Protein AF-A0A0L6WBW8-F1 (afdb_monomer)

Mean predicted aligned error: 20.79 Å

Sequence (234 aa):
MIDPEESRSVNESIEAAAADDVPDASCRIAELTAQNIVLRQRVDALENLVSTFRREMGAVKHVLGPWIQASNVNTPRYYSTEMPVSGQPATASTSAGDGVERAQSRYQPPASSLPSADSLASYFPTEHEFSTTYHAPQRTSSGVNSYEAYTPTHPLVAPLNLSTTLEGTLHGLRESVVGLATGVDALGRRQEIAMSNEATRMAEEVGSLRLNLQGLRMQVRVLWLMLRQELMDE

Secondary structure (DSSP, 8-state):
---TTHHHHHHHHHHHHSSSS-SHHHHHHHHHHHHHHHHHHHHHHHHHHHHHHHHHHHHHHHHHHHHHGGGSS-S--------------------------------------PPPGGGGGGGSPPGGG--S-----------------------------TTS-HHHHHHHHHHHHHHHHHHHHHHHHHHHHHHHHHHHHHHHHHHHHHHHHHHHHHHHHHHHHHHHHHHHH-

Solvent-accessible surface area (backbone atoms only — not comparable to full-atom values): 15222 Å² total; per-residue (Å²): 140,79,72,79,68,64,67,53,61,56,55,55,58,54,59,66,69,69,70,79,82,72,73,59,60,63,56,52,50,52,51,53,49,54,51,49,52,53,50,49,55,53,50,55,52,50,52,52,50,54,51,49,49,54,52,50,51,50,51,52,50,60,72,40,45,79,67,66,59,72,80,77,79,79,77,78,86,72,84,79,81,90,75,92,77,83,86,81,90,80,82,82,81,84,76,88,84,78,92,75,90,76,79,88,74,85,80,78,78,77,86,74,77,77,75,68,83,66,78,62,56,81,76,53,81,71,85,84,70,78,85,65,77,87,72,73,78,76,82,74,88,69,93,67,89,75,78,74,65,81,65,75,82,64,82,75,72,72,79,82,60,80,89,49,58,72,67,54,46,53,50,53,49,49,54,46,50,52,51,48,51,53,48,52,54,51,48,52,54,50,50,52,52,51,54,51,54,51,51,54,50,50,52,52,54,53,50,51,52,50,53,51,52,50,51,51,53,51,52,53,50,51,52,51,53,52,56,53,49,57,66,70,76,109

pLDDT: mean 71.88, std 19.72, range [36.25, 98.5]

Structure (mmCIF, N/CA/C/O backbone):
data_AF-A0A0L6WBW8-F1
#
_entry.id   AF-A0A0L6WBW8-F1
#
loop_
_atom_site.group_PDB
_atom_site.id
_atom_site.type_symbol
_atom_site.label_atom_id
_atom_site.label_alt_id
_atom_site.label_comp_id
_atom_site.label_asym_id
_atom_site.label_entity_id
_atom_site.label_seq_id
_atom_site.pdbx_PDB_ins_code
_atom_site.Cartn_x
_atom_site.Cartn_y
_atom_site.Cartn_z
_atom_site.occupancy
_atom_site.B_iso_or_equiv
_atom_site.auth_seq_id
_atom_site.auth_comp_id
_atom_site.auth_asym_id
_atom_site.auth_atom_id
_atom_site.pdbx_PDB_model_num
ATOM 1 N N . MET A 1 1 ? 80.086 -24.631 -18.490 1.00 51.59 1 MET A N 1
ATOM 2 C CA . MET A 1 1 ? 79.793 -23.465 -19.343 1.00 51.59 1 MET A CA 1
ATOM 3 C C . MET A 1 1 ? 78.381 -23.703 -19.835 1.00 51.59 1 MET A C 1
ATOM 5 O O . MET A 1 1 ? 78.194 -24.608 -20.629 1.00 51.59 1 MET A O 1
ATOM 9 N N . ILE A 1 2 ? 77.405 -23.094 -19.163 1.00 53.47 2 ILE A N 1
ATOM 10 C CA . ILE A 1 2 ? 75.970 -23.302 -19.401 1.00 53.47 2 ILE A CA 1
ATOM 11 C C . ILE A 1 2 ? 75.510 -22.064 -20.165 1.00 53.47 2 ILE A C 1
ATOM 13 O O . ILE A 1 2 ? 75.780 -20.951 -19.707 1.00 53.47 2 ILE A O 1
ATOM 17 N N . ASP A 1 3 ? 74.926 -22.265 -21.344 1.00 53.06 3 ASP A N 1
ATOM 18 C CA . ASP A 1 3 ? 74.561 -21.190 -22.263 1.00 53.06 3 ASP A CA 1
ATOM 19 C C . ASP A 1 3 ? 73.431 -20.316 -21.681 1.00 53.06 3 ASP A C 1
ATOM 21 O O . ASP A 1 3 ? 72.386 -20.837 -21.288 1.00 53.06 3 ASP A O 1
ATOM 25 N N . PRO A 1 4 ? 73.604 -18.982 -21.611 1.00 67.69 4 PRO A N 1
ATOM 26 C CA . PRO A 1 4 ? 72.642 -18.071 -20.982 1.00 67.69 4 PRO A CA 1
ATOM 27 C C . PRO A 1 4 ? 71.349 -17.848 -21.790 1.00 67.69 4 PRO A C 1
ATOM 29 O O . PRO A 1 4 ? 70.440 -17.179 -21.301 1.00 67.69 4 PRO A O 1
ATOM 32 N N . GLU A 1 5 ? 71.245 -18.397 -23.002 1.00 63.56 5 GLU A N 1
ATOM 33 C CA . GLU A 1 5 ? 70.078 -18.242 -23.883 1.00 63.56 5 GLU A CA 1
ATOM 34 C C . GLU A 1 5 ? 68.929 -19.210 -23.539 1.00 63.56 5 GLU A C 1
ATOM 36 O O . GLU A 1 5 ? 67.761 -18.857 -23.694 1.00 63.56 5 GLU A O 1
ATOM 41 N N . GLU A 1 6 ? 69.216 -20.393 -22.982 1.00 57.31 6 GLU A N 1
ATOM 42 C CA . GLU A 1 6 ? 68.179 -21.406 -22.712 1.00 57.31 6 GLU A CA 1
ATOM 43 C C . GLU A 1 6 ? 67.287 -21.030 -21.509 1.00 57.31 6 GLU A C 1
ATOM 45 O O . GLU A 1 6 ? 66.087 -21.305 -21.490 1.00 57.31 6 GLU A O 1
ATOM 50 N N . SER A 1 7 ? 67.829 -20.275 -20.547 1.00 60.16 7 SER A N 1
ATOM 51 C CA . SER A 1 7 ? 67.088 -19.767 -19.381 1.00 60.16 7 SER A CA 1
ATOM 52 C C . SER A 1 7 ? 66.036 -18.708 -19.735 1.00 60.16 7 SER A C 1
ATOM 54 O O . SER A 1 7 ? 65.135 -18.445 -1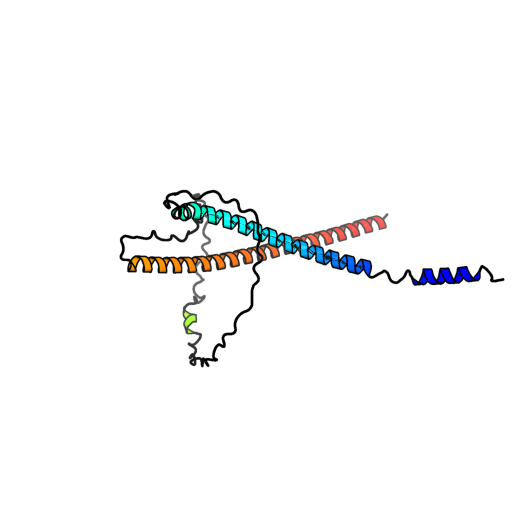8.936 1.00 60.16 7 SER A O 1
ATOM 56 N N . ARG A 1 8 ? 66.133 -18.076 -20.913 1.00 63.31 8 ARG A N 1
ATOM 57 C CA . ARG A 1 8 ? 65.192 -17.027 -21.336 1.00 63.31 8 ARG A CA 1
ATOM 58 C C . ARG A 1 8 ? 63.907 -17.617 -21.919 1.00 63.31 8 ARG A C 1
ATOM 60 O O . ARG A 1 8 ? 62.825 -17.142 -21.590 1.00 63.31 8 ARG A O 1
ATOM 67 N N . SER A 1 9 ? 64.023 -18.711 -22.674 1.00 63.62 9 SER A N 1
ATOM 68 C CA . SER A 1 9 ? 62.879 -19.398 -23.292 1.00 63.62 9 SER A CA 1
ATOM 69 C C . SER A 1 9 ? 61.962 -20.091 -22.274 1.00 63.62 9 SER A C 1
ATOM 71 O O . SER A 1 9 ? 60.758 -20.204 -22.511 1.00 63.62 9 SER A O 1
ATOM 73 N N . VAL A 1 10 ? 62.506 -20.552 -21.140 1.00 62.12 10 VAL A N 1
ATOM 74 C CA . VAL A 1 10 ? 61.711 -21.227 -20.096 1.00 62.12 10 VAL A CA 1
ATOM 75 C C . VAL A 1 10 ? 60.899 -20.221 -19.274 1.00 62.12 10 VAL A C 1
ATOM 77 O O . VAL A 1 10 ? 59.748 -20.497 -18.946 1.00 62.12 10 VAL A O 1
ATOM 80 N N . ASN A 1 11 ? 61.442 -19.030 -19.003 1.00 58.41 11 ASN A N 1
ATOM 81 C CA . ASN A 1 11 ? 60.712 -17.997 -18.261 1.00 58.41 11 ASN A CA 1
ATOM 82 C C . ASN A 1 11 ? 59.545 -17.408 -19.072 1.00 58.41 11 ASN A C 1
ATOM 84 O O . ASN A 1 11 ? 58.484 -17.161 -18.507 1.00 58.41 11 ASN A O 1
ATOM 88 N N . GLU A 1 12 ? 59.689 -17.277 -20.393 1.00 60.72 12 GLU A N 1
ATOM 89 C CA . GLU A 1 12 ? 58.615 -16.775 -21.266 1.00 60.72 12 GLU A CA 1
ATOM 90 C C . GLU A 1 12 ? 57.464 -17.794 -21.423 1.00 60.72 12 GLU A C 1
ATOM 92 O O . GLU A 1 12 ? 56.295 -17.420 -21.510 1.00 60.72 12 GLU A O 1
ATOM 97 N N . SER A 1 13 ? 57.764 -19.099 -21.344 1.00 59.91 13 SER A N 1
ATOM 98 C CA . SER A 1 13 ? 56.736 -20.155 -21.371 1.00 59.91 13 SER A CA 1
ATOM 99 C C . SER A 1 13 ? 55.947 -20.278 -20.060 1.00 59.91 13 SER A C 1
ATOM 101 O O . SER A 1 13 ? 54.803 -20.729 -20.081 1.00 59.91 13 SER A O 1
ATOM 103 N N . ILE A 1 14 ? 56.521 -19.873 -18.919 1.00 59.69 14 ILE A N 1
ATOM 104 C CA . ILE A 1 14 ? 55.811 -19.872 -17.626 1.00 59.69 14 ILE A CA 1
ATOM 105 C C . ILE A 1 14 ? 54.894 -18.643 -17.508 1.00 59.69 14 ILE A C 1
ATOM 107 O O . ILE A 1 14 ? 53.804 -18.749 -16.947 1.00 59.69 14 ILE A O 1
ATOM 111 N N . GLU A 1 15 ? 55.276 -17.500 -18.083 1.00 58.84 15 GLU A N 1
ATOM 112 C CA . GLU A 1 15 ? 54.462 -16.276 -18.043 1.00 58.84 15 GLU A CA 1
ATOM 113 C C . GLU A 1 15 ? 53.229 -16.358 -18.965 1.00 58.84 15 GLU A C 1
ATOM 115 O O . GLU A 1 15 ? 52.151 -15.888 -18.601 1.00 58.84 15 GLU A O 1
ATOM 120 N N . ALA A 1 16 ? 53.329 -17.063 -20.098 1.00 58.81 16 ALA A N 1
ATOM 121 C CA . ALA A 1 16 ? 52.193 -17.293 -20.995 1.00 58.81 16 ALA A CA 1
ATOM 122 C C . ALA A 1 16 ? 51.122 -18.247 -20.419 1.00 58.81 16 ALA A C 1
ATOM 124 O O . ALA A 1 16 ? 49.957 -18.160 -20.801 1.00 58.81 16 ALA A O 1
ATOM 125 N N . ALA A 1 17 ? 51.484 -19.135 -19.485 1.00 57.22 17 ALA A N 1
ATOM 126 C CA . ALA A 1 17 ? 50.553 -20.101 -18.889 1.00 57.22 17 ALA A CA 1
ATOM 127 C C . ALA A 1 17 ? 49.792 -19.563 -17.658 1.00 57.22 17 ALA A C 1
ATOM 129 O O . ALA A 1 17 ? 48.819 -20.178 -17.230 1.00 57.22 17 ALA A O 1
ATOM 130 N N . ALA A 1 18 ? 50.203 -18.425 -17.087 1.00 58.25 18 ALA A N 1
ATOM 131 C CA . ALA A 1 18 ? 49.573 -17.837 -15.899 1.00 58.25 18 ALA A CA 1
ATOM 132 C C . ALA A 1 18 ? 48.510 -16.764 -16.215 1.00 58.25 18 ALA A C 1
ATOM 134 O O . ALA A 1 18 ? 47.848 -16.271 -15.302 1.00 58.25 18 ALA A O 1
ATOM 135 N N . ALA A 1 19 ? 48.340 -16.386 -17.486 1.00 58.91 19 ALA A N 1
ATOM 136 C CA . ALA A 1 19 ? 47.479 -15.271 -17.884 1.00 58.91 19 ALA A CA 1
ATOM 137 C C . ALA A 1 19 ? 46.017 -15.655 -18.200 1.00 58.91 19 ALA A C 1
ATOM 139 O O . ALA A 1 19 ? 45.186 -14.757 -18.322 1.00 58.91 19 ALA A O 1
ATOM 140 N N . ASP A 1 20 ? 45.683 -16.947 -18.312 1.00 57.75 20 ASP A N 1
ATOM 141 C CA . ASP A 1 20 ? 44.393 -17.389 -18.883 1.00 57.75 20 ASP A CA 1
ATOM 142 C C . ASP A 1 20 ? 43.349 -17.879 -17.851 1.00 57.75 20 ASP A C 1
ATOM 144 O O . ASP A 1 20 ? 42.227 -18.208 -18.220 1.00 57.75 20 ASP A O 1
ATOM 148 N N . ASP A 1 21 ? 43.662 -17.877 -16.545 1.00 58.25 21 ASP A N 1
ATOM 149 C CA . ASP A 1 21 ? 42.781 -18.445 -15.496 1.00 58.25 21 ASP A CA 1
ATOM 150 C C . ASP A 1 21 ? 42.182 -17.403 -14.520 1.00 58.25 21 ASP A C 1
ATOM 152 O O . ASP A 1 21 ? 41.702 -17.731 -13.436 1.00 58.25 21 ASP A O 1
ATOM 156 N N . VAL A 1 22 ? 42.156 -16.114 -14.901 1.00 63.38 22 VAL A N 1
ATOM 157 C CA . VAL A 1 22 ? 41.479 -15.036 -14.134 1.00 63.38 22 VAL A CA 1
ATOM 158 C C . VAL A 1 22 ? 40.146 -14.506 -14.743 1.00 63.38 22 VAL A C 1
ATOM 160 O O . VAL A 1 22 ? 39.804 -13.347 -14.505 1.00 63.38 22 VAL A O 1
ATOM 163 N N . PRO A 1 23 ? 39.319 -15.266 -15.501 1.00 61.25 23 PRO A N 1
ATOM 164 C CA . PRO A 1 23 ? 38.010 -14.767 -15.948 1.00 61.25 23 PRO A CA 1
ATOM 165 C C . PRO A 1 23 ? 36.875 -14.880 -14.903 1.00 61.25 23 PRO A C 1
ATOM 167 O O . PRO A 1 23 ? 35.830 -14.252 -15.081 1.00 61.25 23 PRO A O 1
ATOM 170 N N . ASP A 1 24 ? 37.050 -15.600 -13.787 1.00 77.06 24 ASP A N 1
ATOM 171 C CA . ASP A 1 24 ? 35.960 -15.837 -12.814 1.00 77.06 24 ASP A CA 1
ATOM 172 C C . ASP A 1 24 ? 35.747 -14.685 -11.802 1.00 77.06 24 ASP A C 1
ATOM 174 O O . ASP A 1 24 ? 34.649 -14.464 -11.282 1.00 77.06 24 ASP A O 1
ATOM 178 N N . ALA A 1 25 ? 36.773 -13.860 -11.563 1.00 86.25 25 ALA A N 1
ATOM 179 C CA . ALA A 1 25 ? 36.689 -12.766 -10.591 1.00 86.25 25 ALA A CA 1
ATOM 180 C C . ALA A 1 25 ? 35.609 -11.734 -10.963 1.00 86.25 25 ALA A C 1
ATOM 182 O O . ALA A 1 25 ? 34.832 -11.306 -10.107 1.00 86.25 25 ALA A O 1
ATOM 183 N N . SER A 1 26 ? 35.507 -11.378 -12.246 1.00 87.19 26 SER A N 1
ATOM 184 C CA . SER A 1 26 ? 34.498 -10.433 -12.740 1.00 87.19 26 SER A CA 1
ATOM 185 C C . SER A 1 26 ? 33.075 -10.983 -12.627 1.00 87.19 26 SER A C 1
ATOM 187 O O . SER A 1 26 ? 32.165 -10.239 -12.255 1.00 87.19 26 SER A O 1
ATOM 189 N N . CYS A 1 27 ? 32.879 -12.281 -12.890 1.00 90.25 27 CYS A N 1
ATOM 190 C CA . CYS A 1 27 ? 31.573 -12.933 -12.762 1.00 90.25 27 CYS A CA 1
ATOM 191 C C . CYS A 1 27 ? 31.103 -12.932 -11.302 1.00 90.25 27 CYS A C 1
ATOM 193 O O . CYS A 1 27 ? 29.993 -12.489 -10.995 1.00 90.25 27 CYS A O 1
ATOM 195 N N . ARG A 1 28 ? 31.990 -13.310 -10.377 1.00 92.56 28 ARG A N 1
ATOM 196 C CA . ARG A 1 28 ? 31.710 -13.293 -8.937 1.00 92.56 28 ARG A CA 1
ATOM 197 C C . ARG A 1 28 ? 31.435 -11.888 -8.397 1.00 92.56 28 ARG A C 1
ATOM 199 O O . ARG A 1 28 ? 30.542 -11.714 -7.567 1.00 92.56 28 ARG A O 1
ATOM 206 N N . ILE A 1 29 ? 32.172 -10.875 -8.859 1.00 93.81 29 ILE A N 1
ATOM 207 C CA . ILE A 1 29 ? 31.923 -9.474 -8.480 1.00 93.81 29 ILE A CA 1
ATOM 208 C C . ILE A 1 29 ? 30.533 -9.031 -8.952 1.00 93.81 29 ILE A C 1
ATOM 210 O O . ILE A 1 29 ? 29.807 -8.391 -8.185 1.00 93.81 29 ILE A O 1
ATOM 214 N N . ALA A 1 30 ? 30.132 -9.388 -10.175 1.00 92.25 30 ALA A N 1
ATOM 215 C CA . ALA A 1 30 ? 28.805 -9.064 -10.693 1.00 92.25 30 ALA A CA 1
ATOM 216 C C . ALA A 1 30 ? 27.691 -9.726 -9.863 1.00 92.25 30 ALA A C 1
ATOM 218 O O . ALA A 1 30 ? 26.722 -9.056 -9.496 1.00 92.25 30 ALA A O 1
ATOM 219 N N . GLU A 1 31 ? 27.855 -10.998 -9.490 1.00 95.44 31 GLU A N 1
ATOM 220 C CA . GLU A 1 31 ? 26.896 -11.711 -8.641 1.00 95.44 31 GLU A CA 1
ATOM 221 C C . GLU A 1 31 ? 26.784 -11.082 -7.244 1.00 95.44 31 GLU A C 1
ATOM 223 O O . GLU A 1 31 ? 25.682 -10.772 -6.786 1.00 95.44 31 GLU A O 1
ATOM 228 N N . LEU A 1 32 ? 27.916 -10.816 -6.585 1.00 94.88 32 LEU A N 1
ATOM 229 C CA . LEU A 1 32 ? 27.937 -10.162 -5.273 1.00 94.88 32 LEU A CA 1
ATOM 230 C C . LEU A 1 32 ? 27.304 -8.768 -5.325 1.00 94.88 32 LEU A C 1
ATOM 232 O O . LEU A 1 32 ? 26.600 -8.373 -4.395 1.00 94.88 32 LEU A O 1
ATOM 236 N N . THR A 1 33 ? 27.507 -8.034 -6.419 1.00 96.06 33 THR A N 1
ATOM 237 C CA . THR A 1 33 ? 26.884 -6.720 -6.623 1.00 96.06 33 THR A CA 1
ATOM 238 C C . THR A 1 33 ? 25.366 -6.847 -6.757 1.00 96.06 33 THR A C 1
ATOM 240 O O . THR A 1 33 ? 24.633 -6.103 -6.102 1.00 96.06 33 THR A O 1
ATOM 243 N N . ALA A 1 34 ? 24.876 -7.820 -7.531 1.00 95.38 34 ALA A N 1
ATOM 244 C CA . ALA A 1 34 ? 23.445 -8.090 -7.662 1.00 95.38 34 ALA A CA 1
ATOM 245 C C . ALA A 1 34 ? 22.811 -8.484 -6.316 1.00 95.38 34 ALA A C 1
ATOM 247 O O . ALA A 1 34 ? 21.765 -7.950 -5.938 1.00 95.38 34 ALA A O 1
ATOM 248 N N . GLN A 1 35 ? 23.472 -9.352 -5.547 1.00 96.00 35 GLN A N 1
ATOM 249 C CA . GLN A 1 35 ? 23.020 -9.734 -4.208 1.00 96.00 35 GLN A CA 1
ATOM 250 C C . GLN A 1 35 ? 23.005 -8.538 -3.244 1.00 96.00 35 GLN A C 1
ATOM 252 O O . GLN A 1 35 ? 22.050 -8.372 -2.482 1.00 96.00 35 GLN A O 1
ATOM 257 N N . ASN A 1 36 ? 24.017 -7.663 -3.296 1.00 95.31 36 ASN A N 1
ATOM 258 C CA . ASN A 1 36 ? 24.067 -6.463 -2.459 1.00 95.31 36 ASN A CA 1
ATOM 259 C C . ASN A 1 36 ? 22.898 -5.513 -2.759 1.00 95.31 36 ASN A C 1
ATOM 261 O O . ASN A 1 36 ? 22.294 -4.981 -1.829 1.00 95.31 36 ASN A O 1
ATOM 265 N N . ILE A 1 37 ? 22.533 -5.350 -4.036 1.00 93.81 37 ILE A N 1
ATOM 266 C CA . ILE A 1 37 ? 21.368 -4.551 -4.445 1.00 93.81 37 ILE A CA 1
ATOM 267 C C . ILE A 1 37 ? 20.079 -5.120 -3.836 1.00 93.81 37 ILE A C 1
ATOM 269 O O . ILE A 1 37 ? 19.298 -4.369 -3.254 1.00 93.81 37 ILE A O 1
ATOM 273 N N . VAL A 1 38 ? 19.873 -6.439 -3.905 1.00 93.06 38 VAL A N 1
ATOM 274 C CA . VAL A 1 38 ? 18.683 -7.092 -3.324 1.00 93.06 38 VAL A CA 1
ATOM 275 C C . VAL A 1 38 ? 18.637 -6.923 -1.804 1.00 93.06 38 VAL A C 1
ATOM 277 O O . VAL A 1 38 ? 17.573 -6.663 -1.241 1.00 93.06 38 VAL A O 1
ATOM 280 N N . LEU A 1 39 ? 19.777 -7.049 -1.122 1.00 93.81 39 LEU A N 1
ATOM 281 C CA . LEU A 1 39 ? 19.846 -6.848 0.325 1.00 93.81 39 LEU A CA 1
ATOM 282 C C . LEU A 1 39 ? 19.513 -5.406 0.715 1.00 93.81 39 LEU A C 1
ATOM 284 O O . LEU A 1 39 ? 18.726 -5.213 1.639 1.00 93.81 39 LEU A O 1
ATOM 288 N N . ARG A 1 40 ? 20.036 -4.410 -0.011 1.00 93.88 40 ARG A N 1
ATOM 289 C CA . ARG A 1 40 ? 19.697 -2.994 0.211 1.00 93.88 40 ARG A CA 1
ATOM 290 C C . ARG A 1 40 ? 18.199 -2.745 0.059 1.00 93.88 40 ARG A C 1
ATOM 292 O O . ARG A 1 40 ? 17.592 -2.208 0.972 1.00 93.88 40 ARG A O 1
ATOM 299 N N . GLN A 1 41 ? 17.584 -3.258 -1.008 1.00 86.62 41 GLN A N 1
ATOM 300 C CA . GLN A 1 41 ? 16.133 -3.141 -1.213 1.00 86.62 41 GLN A CA 1
ATOM 301 C C . GLN A 1 41 ? 15.318 -3.749 -0.061 1.00 86.62 41 GLN A C 1
ATOM 303 O O . GLN A 1 41 ? 14.301 -3.190 0.347 1.00 86.62 41 GLN A O 1
ATOM 308 N N . ARG A 1 42 ? 15.754 -4.895 0.482 1.00 84.88 42 ARG A N 1
ATOM 309 C CA . ARG A 1 42 ? 15.093 -5.524 1.638 1.00 84.88 42 ARG A CA 1
ATOM 310 C C . ARG A 1 42 ? 15.252 -4.701 2.914 1.00 84.88 42 ARG A C 1
ATOM 312 O O . ARG A 1 42 ? 14.294 -4.604 3.677 1.00 84.88 42 ARG A O 1
ATOM 319 N N . VAL A 1 43 ? 16.433 -4.128 3.145 1.00 92.00 43 VAL A N 1
ATOM 320 C CA . VAL A 1 43 ? 16.683 -3.233 4.284 1.00 92.00 43 VAL A CA 1
ATOM 321 C C . VAL A 1 43 ? 15.800 -1.990 4.178 1.00 92.00 43 VAL A C 1
ATOM 323 O O . VAL A 1 43 ? 15.056 -1.721 5.116 1.00 92.00 43 VAL A O 1
ATOM 326 N N . ASP A 1 44 ? 15.767 -1.331 3.018 1.00 89.56 44 ASP A N 1
ATOM 327 C CA . ASP A 1 44 ? 14.929 -0.148 2.776 1.00 89.56 44 ASP A CA 1
ATOM 328 C C . ASP A 1 44 ? 13.435 -0.446 3.032 1.00 89.56 44 ASP A C 1
ATOM 330 O O . ASP A 1 44 ? 12.714 0.342 3.651 1.00 89.56 44 ASP A O 1
ATOM 334 N N . ALA A 1 45 ? 12.952 -1.622 2.611 1.00 82.50 45 ALA A N 1
ATOM 335 C CA . ALA A 1 45 ? 11.576 -2.053 2.865 1.00 82.50 45 ALA A CA 1
ATOM 336 C C . ALA A 1 45 ? 11.281 -2.256 4.365 1.00 82.50 45 ALA A C 1
ATOM 338 O O . ALA A 1 45 ? 10.226 -1.840 4.853 1.00 82.50 45 ALA A O 1
ATOM 339 N N . LEU A 1 46 ? 12.208 -2.868 5.111 1.00 83.56 46 LEU A N 1
ATOM 340 C CA . LEU A 1 46 ? 12.069 -3.061 6.559 1.00 83.56 46 LEU A CA 1
ATOM 341 C C . LEU A 1 46 ? 12.122 -1.731 7.318 1.00 83.56 46 LEU A C 1
ATOM 343 O O . LEU A 1 46 ? 11.343 -1.527 8.251 1.00 83.56 46 LEU A O 1
ATOM 347 N N . GLU A 1 47 ? 12.987 -0.809 6.907 1.00 91.31 47 GLU A N 1
ATOM 348 C CA . GLU A 1 47 ? 13.078 0.532 7.489 1.00 91.31 47 GLU A CA 1
ATOM 349 C C . GLU A 1 47 ? 11.784 1.332 7.284 1.00 91.31 47 GLU A C 1
ATOM 351 O O . GLU A 1 47 ? 11.299 1.985 8.218 1.00 91.31 47 GLU A O 1
ATOM 356 N N . ASN A 1 48 ? 11.164 1.215 6.106 1.00 83.12 48 ASN A N 1
ATOM 357 C CA . ASN A 1 48 ? 9.856 1.808 5.826 1.00 83.12 48 ASN A CA 1
ATOM 358 C C . ASN A 1 48 ? 8.745 1.215 6.708 1.00 83.12 48 ASN A C 1
ATOM 360 O O . ASN A 1 48 ? 7.911 1.960 7.238 1.00 83.12 48 ASN A O 1
ATOM 364 N N . LEU A 1 49 ? 8.749 -0.103 6.933 1.00 84.12 49 LEU A N 1
ATOM 365 C CA . LEU A 1 49 ? 7.775 -0.767 7.806 1.00 84.12 49 LEU A CA 1
ATOM 366 C C . LEU A 1 49 ? 7.944 -0.314 9.264 1.00 84.12 49 LEU A C 1
ATOM 368 O O . LEU A 1 49 ? 6.975 0.108 9.896 1.00 84.12 49 LEU A O 1
ATOM 372 N N . VAL A 1 50 ? 9.175 -0.304 9.785 1.00 89.06 50 VAL A N 1
ATOM 373 C CA . VAL A 1 50 ? 9.470 0.174 11.148 1.00 89.06 50 VAL A CA 1
ATOM 374 C C . VAL A 1 50 ? 9.077 1.643 11.320 1.00 89.06 50 VAL A C 1
ATOM 376 O O . VAL A 1 50 ? 8.525 2.018 12.358 1.00 89.06 50 VAL A O 1
ATOM 379 N N . SER A 1 51 ? 9.322 2.478 10.311 1.00 89.25 51 SER A N 1
ATOM 380 C CA . SER A 1 51 ? 8.927 3.891 10.324 1.00 89.25 51 SER A CA 1
ATOM 381 C C . SER A 1 51 ? 7.408 4.060 10.377 1.00 89.25 51 SER A C 1
ATOM 383 O O . SER A 1 51 ? 6.904 4.881 11.150 1.00 89.25 51 SER A O 1
ATOM 385 N N . THR A 1 52 ? 6.677 3.241 9.619 1.00 82.62 52 THR A N 1
ATOM 386 C CA . THR A 1 52 ? 5.208 3.201 9.639 1.00 82.62 52 THR A CA 1
ATOM 387 C C . THR A 1 52 ? 4.701 2.771 11.013 1.00 82.62 52 THR A C 1
ATOM 389 O O . THR A 1 52 ? 3.921 3.493 11.630 1.00 82.62 52 THR A O 1
ATOM 392 N N . PHE A 1 53 ? 5.250 1.689 11.571 1.00 88.06 53 PHE A N 1
ATOM 393 C CA . PHE A 1 53 ? 4.878 1.202 12.898 1.00 88.06 53 PHE A CA 1
ATOM 394 C C . PHE A 1 53 ? 5.163 2.225 14.004 1.00 88.06 53 PHE A C 1
ATOM 396 O O . PHE A 1 53 ? 4.345 2.429 14.899 1.00 88.06 53 PHE A O 1
ATOM 403 N N . ARG A 1 54 ? 6.303 2.929 13.950 1.00 89.25 54 ARG A N 1
ATOM 404 C CA . ARG A 1 54 ? 6.611 4.008 14.906 1.00 89.25 54 ARG A CA 1
ATOM 405 C C . ARG A 1 54 ? 5.592 5.143 14.834 1.00 89.25 54 ARG A C 1
ATOM 407 O O . ARG A 1 54 ? 5.195 5.655 15.882 1.00 89.25 54 ARG A O 1
ATOM 414 N N . ARG A 1 55 ? 5.167 5.529 13.627 1.00 89.94 55 ARG A N 1
ATOM 415 C CA . ARG A 1 55 ? 4.138 6.558 13.422 1.00 89.94 55 ARG A CA 1
ATOM 416 C C . ARG A 1 55 ? 2.792 6.107 13.986 1.00 89.94 55 ARG A C 1
ATOM 418 O O . ARG A 1 55 ? 2.177 6.859 14.739 1.00 89.94 55 ARG A O 1
ATOM 425 N N . GLU A 1 56 ? 2.374 4.885 13.677 1.00 88.25 56 GLU A N 1
ATOM 426 C CA . GLU A 1 56 ? 1.126 4.306 14.183 1.00 88.25 56 GLU A CA 1
ATOM 427 C C . GLU A 1 56 ? 1.137 4.176 15.707 1.00 88.25 56 GLU A C 1
ATOM 429 O O . GLU A 1 56 ? 0.203 4.618 16.368 1.00 88.25 56 GLU A O 1
ATOM 434 N N . MET A 1 57 ? 2.232 3.688 16.293 1.00 86.06 57 MET A N 1
ATOM 435 C CA . MET A 1 57 ? 2.414 3.622 17.745 1.00 86.06 57 MET A CA 1
ATOM 436 C C . MET A 1 57 ? 2.339 5.011 18.394 1.00 86.06 57 MET A C 1
ATOM 438 O O . MET A 1 57 ? 1.795 5.159 19.488 1.00 86.06 57 MET A O 1
ATOM 442 N N . GLY A 1 58 ? 2.867 6.045 17.732 1.00 85.81 58 GLY A N 1
ATOM 443 C CA . GLY A 1 58 ? 2.719 7.436 18.160 1.00 85.81 58 GLY A CA 1
ATOM 444 C C . GLY A 1 58 ? 1.259 7.894 18.165 1.00 85.81 58 GLY A C 1
ATOM 445 O O . GLY A 1 58 ? 0.802 8.467 19.155 1.00 85.81 58 GLY A O 1
ATOM 446 N N . ALA A 1 59 ? 0.508 7.582 17.107 1.00 79.12 59 ALA A N 1
ATOM 447 C CA . ALA A 1 59 ? -0.920 7.882 17.020 1.00 79.12 59 ALA A CA 1
ATOM 448 C C . ALA A 1 59 ? -1.731 7.132 18.092 1.00 79.12 59 ALA A C 1
ATOM 450 O O . ALA A 1 59 ? -2.544 7.739 18.787 1.00 79.12 59 ALA A O 1
ATOM 451 N N . VAL A 1 60 ? -1.450 5.844 18.302 1.00 87.25 60 VAL A N 1
ATOM 452 C CA . VAL A 1 60 ? -2.075 5.023 19.350 1.00 87.25 60 VAL A CA 1
ATOM 453 C C . VAL A 1 60 ? -1.785 5.599 20.735 1.00 87.25 60 VAL A C 1
ATOM 455 O O . VAL A 1 60 ? -2.708 5.782 21.525 1.00 87.25 60 VAL A O 1
ATOM 458 N N . LYS A 1 61 ? -0.530 5.969 21.022 1.00 85.94 61 LYS A N 1
ATOM 459 C CA . LYS A 1 61 ? -0.159 6.648 22.275 1.00 85.94 61 LYS A CA 1
ATOM 460 C C . LYS A 1 61 ? -0.890 7.973 22.457 1.00 85.94 61 LYS A C 1
ATOM 462 O O . LYS A 1 61 ? -1.247 8.301 23.581 1.00 85.94 61 LYS A O 1
ATOM 467 N N . HIS A 1 62 ? -1.119 8.724 21.385 1.00 86.19 62 HIS A N 1
ATOM 468 C CA . HIS A 1 62 ? -1.854 9.983 21.452 1.00 86.19 62 HIS A CA 1
ATOM 469 C C . HIS A 1 62 ? -3.343 9.760 21.763 1.00 86.19 62 HIS A C 1
ATOM 471 O O . HIS A 1 62 ? -3.896 10.437 22.625 1.00 86.19 62 HIS A O 1
ATOM 477 N N . VAL A 1 63 ? -3.982 8.776 21.120 1.00 86.88 63 VAL A N 1
ATOM 478 C CA . VAL A 1 63 ? -5.396 8.418 21.359 1.00 86.88 63 VAL A CA 1
ATOM 479 C C . VAL A 1 63 ? -5.599 7.830 22.756 1.00 86.88 63 VAL A C 1
ATOM 481 O O . VAL A 1 63 ? -6.569 8.157 23.438 1.00 86.88 63 VAL A O 1
ATOM 484 N N . LEU A 1 64 ? -4.672 6.984 23.204 1.00 86.06 64 LEU A N 1
ATOM 485 C CA . LEU A 1 64 ? -4.720 6.368 24.527 1.00 86.06 64 LEU A CA 1
ATOM 486 C C . LEU A 1 64 ? -4.189 7.282 25.631 1.00 86.06 64 LEU A C 1
ATOM 488 O O . LEU A 1 64 ? -4.448 7.012 26.798 1.00 86.06 64 LEU A O 1
ATOM 492 N N . GLY A 1 65 ? -3.467 8.352 25.296 1.00 81.94 65 GLY A N 1
ATOM 493 C CA . GLY A 1 65 ? -2.841 9.271 26.247 1.00 81.94 65 GLY A CA 1
ATOM 494 C C . GLY A 1 65 ? -3.782 9.738 27.364 1.00 81.94 65 GLY A C 1
ATOM 495 O O . GLY A 1 65 ? -3.394 9.646 28.526 1.00 81.94 65 GLY A O 1
ATOM 496 N N . PRO A 1 66 ? -5.022 10.166 27.067 1.00 76.56 66 PRO A N 1
ATOM 497 C CA . PRO A 1 66 ? -5.999 10.543 28.092 1.00 76.56 66 PRO A CA 1
ATOM 498 C C . PRO A 1 66 ? -6.474 9.381 28.984 1.00 76.56 66 PRO A C 1
ATOM 500 O O . PRO A 1 66 ? -6.790 9.594 30.149 1.00 76.56 66 PRO A O 1
ATOM 503 N N . TRP A 1 67 ? -6.501 8.151 28.464 1.00 75.06 67 TRP A N 1
ATOM 504 C CA . TRP A 1 67 ? -7.011 6.963 29.164 1.00 75.06 67 TRP A CA 1
ATOM 505 C C . TRP A 1 67 ? -5.927 6.236 29.970 1.00 75.06 67 TRP A C 1
ATOM 507 O O . TRP A 1 67 ? -6.190 5.712 31.050 1.00 75.06 67 TRP A O 1
ATOM 517 N N . ILE A 1 68 ? -4.685 6.249 29.482 1.00 71.19 68 ILE A N 1
ATOM 518 C CA . ILE A 1 68 ? -3.515 5.651 30.144 1.00 71.19 68 ILE A CA 1
ATOM 519 C C . ILE A 1 68 ? -3.040 6.503 31.331 1.00 71.19 68 ILE A C 1
ATOM 521 O O . ILE A 1 68 ? -2.372 5.995 32.232 1.00 71.19 68 ILE A O 1
ATOM 525 N N . GLN A 1 69 ? -3.431 7.778 31.402 1.00 62.22 69 GLN A N 1
ATOM 526 C CA . GLN A 1 69 ? -3.113 8.636 32.549 1.00 62.22 69 GLN A CA 1
ATOM 527 C C . GLN A 1 69 ? -3.810 8.214 33.859 1.00 62.22 69 GLN A C 1
ATOM 529 O O . GLN A 1 69 ? -3.379 8.639 34.930 1.00 62.22 69 GLN A O 1
ATOM 534 N N . ALA A 1 70 ? -4.821 7.339 33.818 1.00 53.97 70 ALA A N 1
ATOM 535 C CA . ALA A 1 70 ? -5.629 6.989 34.991 1.00 53.97 70 ALA A CA 1
ATOM 536 C C . ALA A 1 70 ? -4.976 6.006 35.993 1.00 53.97 70 ALA A C 1
ATOM 538 O O . ALA A 1 70 ? -5.529 5.793 37.067 1.00 53.97 70 ALA A O 1
ATOM 539 N N . SER A 1 71 ? -3.808 5.417 35.699 1.00 54.09 71 SER A N 1
ATOM 540 C CA . SER A 1 71 ? -3.210 4.371 36.557 1.00 54.09 71 SER A CA 1
ATOM 541 C C . SER A 1 71 ? -2.100 4.848 37.509 1.00 54.09 71 SER A C 1
ATOM 543 O O . SER A 1 71 ? -1.633 4.048 38.315 1.00 54.09 71 SER A O 1
ATOM 545 N N . ASN A 1 72 ? -1.654 6.108 37.439 1.00 55.12 72 ASN A N 1
ATOM 546 C CA . ASN A 1 72 ? -0.475 6.577 38.195 1.00 55.12 72 ASN A CA 1
ATOM 547 C C . ASN A 1 72 ? -0.740 7.744 39.159 1.00 55.12 72 ASN A C 1
ATOM 549 O O . ASN A 1 72 ? 0.197 8.404 39.610 1.00 55.12 72 ASN A O 1
ATOM 553 N N . VAL A 1 73 ? -1.999 7.994 39.518 1.00 58.91 73 VAL A N 1
ATOM 554 C CA . VAL A 1 73 ? -2.356 9.012 40.513 1.00 58.91 73 VAL A CA 1
ATOM 555 C C . VAL A 1 73 ? -2.796 8.306 41.797 1.00 58.91 73 VAL A C 1
ATOM 557 O O . VAL A 1 73 ? -3.858 7.698 41.831 1.00 58.91 73 VAL A O 1
ATOM 560 N N . ASN A 1 74 ? -1.960 8.415 42.838 1.00 48.06 74 ASN A N 1
ATOM 561 C CA . ASN A 1 74 ? -2.150 7.992 44.240 1.00 48.06 74 ASN A CA 1
ATOM 562 C C . ASN A 1 74 ? -1.531 6.673 44.736 1.00 48.06 74 ASN A C 1
ATOM 564 O O . ASN A 1 74 ? -2.037 6.083 45.687 1.00 48.06 74 ASN A O 1
ATOM 568 N N . THR A 1 75 ? -0.336 6.299 44.280 1.00 50.72 75 THR A N 1
ATOM 569 C CA . THR A 1 75 ? 0.638 5.813 45.276 1.00 50.72 75 THR A CA 1
ATOM 570 C C . THR A 1 75 ? 1.389 7.023 45.826 1.00 50.72 75 THR A C 1
ATOM 572 O O . THR A 1 75 ? 2.160 7.635 45.078 1.00 50.72 75 THR A O 1
ATOM 575 N N . PRO A 1 76 ? 1.147 7.435 47.086 1.00 56.69 76 PRO A N 1
ATOM 576 C CA . PRO A 1 76 ? 1.893 8.521 47.699 1.00 56.69 76 PRO A CA 1
ATOM 577 C C . PRO A 1 76 ? 3.380 8.175 47.648 1.00 56.69 76 PRO A C 1
ATOM 579 O O . PRO A 1 76 ? 3.802 7.110 48.096 1.00 56.69 76 PRO A O 1
ATOM 582 N N . ARG A 1 77 ? 4.160 9.083 47.057 1.00 48.66 77 ARG A N 1
ATOM 583 C CA . ARG A 1 77 ? 5.621 9.048 47.035 1.00 48.66 77 ARG A CA 1
ATOM 584 C C . ARG A 1 77 ? 6.149 9.160 48.466 1.00 48.66 77 ARG A C 1
ATOM 586 O O . ARG A 1 77 ? 6.530 10.239 48.904 1.00 48.66 77 ARG A O 1
ATOM 593 N N . TYR A 1 78 ? 6.178 8.049 49.188 1.00 52.69 78 TYR A N 1
ATOM 594 C CA . TYR A 1 78 ? 7.080 7.890 50.316 1.00 52.69 78 TYR A CA 1
ATOM 595 C C . TYR A 1 78 ? 8.425 7.435 49.752 1.00 52.69 78 TYR A C 1
ATOM 597 O O . TYR A 1 78 ? 8.547 6.341 49.215 1.00 52.69 78 TYR A O 1
ATOM 605 N N . TYR A 1 79 ? 9.376 8.367 49.790 1.00 56.31 79 TYR A N 1
ATOM 606 C CA . TYR A 1 79 ? 10.830 8.223 49.700 1.00 56.31 79 TYR A CA 1
ATOM 607 C C . TYR A 1 79 ? 11.340 6.839 49.267 1.00 56.31 79 TYR A C 1
ATOM 609 O O . TYR A 1 79 ? 11.379 5.902 50.060 1.00 56.31 79 TYR A O 1
ATOM 617 N N . SER A 1 80 ? 11.834 6.729 48.035 1.00 45.75 80 SER A N 1
ATOM 618 C CA . SER A 1 80 ? 12.808 5.687 47.723 1.00 45.75 80 SER A CA 1
ATOM 619 C C . SER A 1 80 ? 13.937 6.294 46.909 1.00 45.75 80 SER A C 1
ATOM 621 O O . SER A 1 80 ? 13.803 6.615 45.730 1.00 45.75 80 SER A O 1
ATOM 623 N N . THR A 1 81 ? 14.997 6.556 47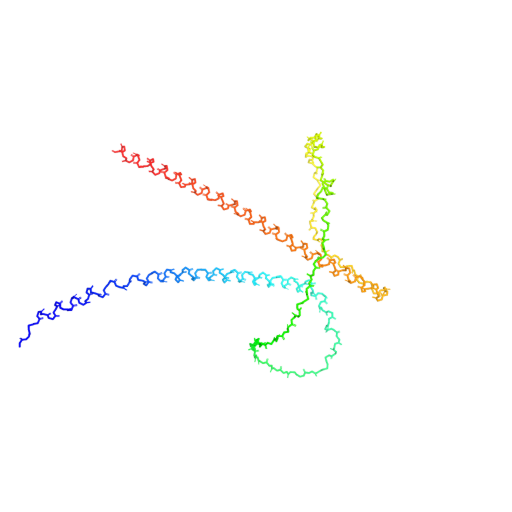.661 1.00 56.03 81 THR A N 1
ATOM 624 C CA . THR A 1 81 ? 16.370 6.857 47.291 1.00 56.03 81 THR A CA 1
ATOM 625 C C . THR A 1 81 ? 16.770 6.303 45.925 1.00 56.03 81 THR A C 1
ATOM 627 O O . THR A 1 81 ? 16.777 5.098 45.699 1.00 56.03 81 THR A O 1
ATOM 630 N N . GLU A 1 82 ? 17.104 7.230 45.032 1.00 51.38 82 GLU A N 1
ATOM 631 C CA . GLU A 1 82 ? 18.279 7.208 44.158 1.00 51.38 82 GLU A CA 1
ATOM 632 C C . GLU A 1 82 ? 19.007 5.856 44.076 1.00 51.38 82 GLU A C 1
ATOM 634 O O . GLU A 1 82 ? 19.819 5.518 44.933 1.00 51.38 82 GLU A O 1
ATOM 639 N N . MET A 1 83 ? 18.780 5.112 42.995 1.00 44.78 83 MET A N 1
ATOM 640 C CA . MET A 1 83 ? 19.741 4.114 42.532 1.00 44.78 83 MET A CA 1
ATOM 641 C C . MET A 1 83 ? 20.036 4.374 41.053 1.00 44.78 83 MET A C 1
ATOM 643 O O . MET A 1 83 ? 19.139 4.227 40.217 1.00 44.78 83 MET A O 1
ATOM 647 N N . PRO A 1 84 ? 21.273 4.771 40.703 1.00 58.31 84 PRO A N 1
ATOM 648 C CA . PRO A 1 84 ? 21.708 4.831 39.323 1.00 58.31 84 PRO A CA 1
ATOM 649 C C . PRO A 1 84 ? 22.077 3.410 38.889 1.00 58.31 84 PRO 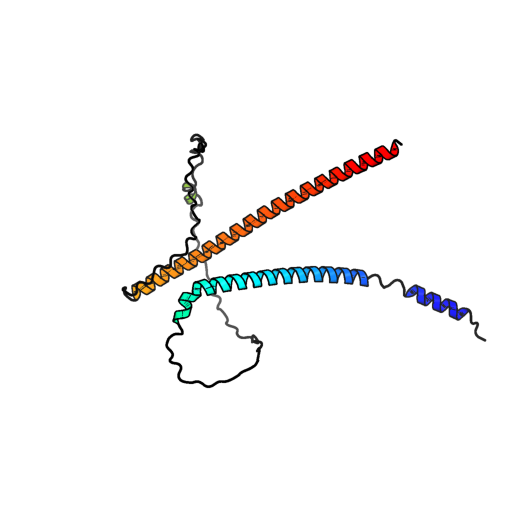A C 1
ATOM 651 O O . PRO A 1 84 ? 23.012 2.816 39.420 1.00 58.31 84 PRO A O 1
ATOM 654 N N . VAL A 1 85 ? 21.363 2.853 37.912 1.00 50.69 85 VAL A N 1
ATOM 655 C CA . VAL A 1 85 ? 21.811 1.639 37.220 1.00 50.69 85 VAL A CA 1
ATOM 656 C C . VAL A 1 85 ? 21.942 1.943 35.733 1.00 50.69 85 VAL A C 1
ATOM 658 O O . VAL A 1 85 ? 20.980 2.020 34.972 1.00 50.69 85 VAL A O 1
ATOM 661 N N . SER A 1 86 ? 23.195 2.173 35.354 1.00 57.91 86 SER A N 1
ATOM 662 C CA . SER A 1 86 ? 23.691 2.011 33.996 1.00 57.91 86 SER A CA 1
ATOM 663 C C . SER A 1 86 ? 23.598 0.542 33.578 1.00 57.91 86 SER A C 1
ATOM 665 O O . SER A 1 86 ? 24.026 -0.332 34.321 1.00 57.91 86 SER A O 1
ATOM 667 N N . GLY A 1 87 ? 23.128 0.320 32.348 1.00 52.28 87 GLY A N 1
ATOM 668 C CA . GLY A 1 87 ? 23.624 -0.702 31.420 1.00 52.28 87 GLY A CA 1
ATOM 669 C C . GLY A 1 87 ? 23.349 -2.179 31.716 1.00 52.28 87 GLY A C 1
ATOM 670 O O . GLY A 1 87 ? 24.070 -2.789 32.489 1.00 52.28 87 GLY A O 1
ATOM 671 N N . GLN A 1 88 ? 22.449 -2.793 30.936 1.00 50.41 88 GLN A N 1
ATOM 672 C CA . GLN A 1 88 ? 22.700 -4.106 30.312 1.00 50.41 88 GLN A CA 1
ATOM 673 C C . GLN A 1 88 ? 21.597 -4.481 29.300 1.00 50.41 88 GLN A C 1
ATOM 675 O O . GLN A 1 88 ? 20.431 -4.560 29.683 1.00 50.41 88 GLN A O 1
ATOM 680 N N . PRO A 1 89 ? 21.923 -4.776 28.027 1.00 52.62 89 PRO A N 1
ATOM 681 C CA . PRO A 1 89 ? 21.065 -5.581 27.168 1.00 52.62 89 PRO A CA 1
ATOM 682 C C . PRO A 1 89 ? 21.358 -7.068 27.422 1.00 52.62 89 PRO A C 1
ATOM 684 O O . PRO A 1 89 ? 22.433 -7.561 27.085 1.00 52.62 89 PRO A O 1
ATOM 687 N N . ALA A 1 90 ? 20.411 -7.785 28.028 1.00 45.84 90 ALA A N 1
ATOM 688 C CA . ALA A 1 90 ? 20.448 -9.242 28.099 1.00 45.84 90 ALA A CA 1
ATOM 689 C C . ALA A 1 90 ? 19.699 -9.826 26.895 1.00 45.84 90 ALA A C 1
ATOM 691 O O . ALA A 1 90 ? 18.505 -9.600 26.700 1.00 45.84 90 ALA A O 1
ATOM 692 N N . THR A 1 91 ? 20.438 -10.568 26.080 1.00 55.59 91 THR A N 1
ATOM 693 C CA . THR A 1 91 ? 19.942 -11.471 25.047 1.00 55.59 91 THR A CA 1
ATOM 694 C 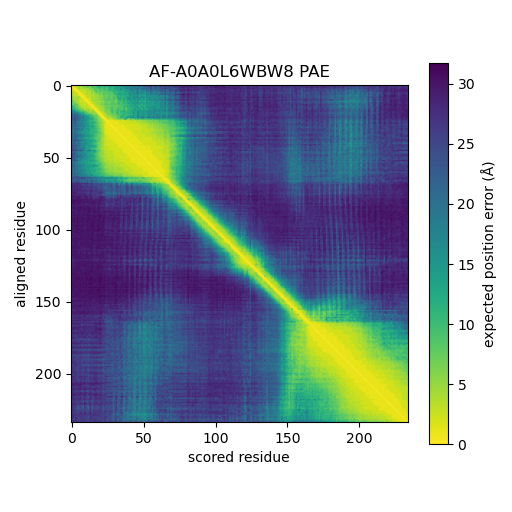C . THR A 1 91 ? 19.124 -12.588 25.698 1.00 55.59 91 THR A C 1
ATOM 696 O O . THR A 1 91 ? 19.625 -13.329 26.541 1.00 55.59 91 THR A O 1
ATOM 699 N N . ALA A 1 92 ? 17.852 -12.716 25.320 1.00 47.84 92 ALA A N 1
ATOM 700 C CA . ALA A 1 92 ? 17.013 -13.822 25.762 1.00 47.84 92 ALA A CA 1
ATOM 701 C C . ALA A 1 92 ? 17.279 -15.055 24.884 1.00 47.84 92 ALA A C 1
ATOM 703 O O . ALA A 1 92 ? 16.889 -15.100 23.718 1.00 47.84 92 ALA A O 1
ATOM 704 N N . SER A 1 93 ? 17.949 -16.046 25.471 1.00 47.28 93 SER A N 1
ATOM 705 C CA . SER A 1 93 ? 17.962 -17.436 25.016 1.00 47.28 93 SER A CA 1
ATOM 706 C C . SER A 1 93 ? 16.552 -18.022 25.076 1.00 47.28 93 SER A C 1
ATOM 708 O O . SER A 1 93 ? 15.942 -18.066 26.142 1.00 47.28 93 SER A O 1
ATOM 710 N N . THR A 1 94 ? 16.049 -18.527 23.954 1.00 50.44 94 THR A N 1
ATOM 711 C CA . THR A 1 94 ? 14.884 -19.415 23.903 1.00 50.44 94 THR A CA 1
ATOM 712 C C . THR A 1 94 ? 15.355 -20.853 24.101 1.00 50.44 94 THR A C 1
ATOM 714 O O . THR A 1 94 ? 15.913 -21.483 23.206 1.00 50.44 94 THR A O 1
ATOM 717 N N . SER A 1 95 ? 15.176 -21.355 25.322 1.00 54.31 95 SER A N 1
ATOM 718 C CA . SER A 1 95 ? 15.386 -22.755 25.680 1.00 54.31 95 SER A CA 1
ATOM 719 C C . SER A 1 95 ? 14.199 -23.611 25.252 1.00 54.31 95 SER A C 1
ATOM 721 O O . SER A 1 95 ? 13.042 -23.247 25.458 1.00 54.31 95 SER A O 1
ATOM 723 N N . ALA A 1 96 ? 14.542 -24.766 24.695 1.00 52.03 96 ALA A N 1
ATOM 724 C CA . ALA A 1 96 ? 13.678 -25.886 24.379 1.00 52.03 96 ALA A CA 1
ATOM 725 C C . ALA A 1 96 ? 12.862 -26.401 25.580 1.00 52.03 96 ALA A C 1
ATOM 727 O O . ALA A 1 96 ? 13.279 -26.295 26.732 1.00 52.03 96 ALA A O 1
ATOM 728 N N . GLY A 1 97 ? 11.731 -27.018 25.252 1.00 40.16 97 GLY A N 1
ATOM 729 C CA . GLY A 1 97 ? 10.786 -27.683 26.146 1.00 40.16 97 GLY A CA 1
ATOM 730 C C . GLY A 1 97 ? 9.382 -27.468 25.575 1.00 40.16 97 GLY A C 1
ATOM 731 O O . GLY A 1 97 ? 9.050 -26.365 25.169 1.00 40.16 97 GLY A O 1
ATOM 732 N N . ASP A 1 98 ? 8.503 -28.440 25.443 1.00 42.47 98 ASP A N 1
ATOM 733 C CA . ASP A 1 98 ? 8.509 -29.804 25.929 1.00 42.47 98 ASP A CA 1
ATOM 734 C C . ASP A 1 98 ? 7.403 -30.536 25.155 1.00 42.47 98 ASP A C 1
ATOM 736 O O . ASP A 1 98 ? 6.426 -29.922 24.704 1.00 42.47 98 ASP A O 1
ATOM 740 N N . GLY A 1 99 ? 7.592 -31.831 24.940 1.00 48.81 99 GLY A N 1
ATOM 741 C CA . GLY A 1 99 ? 6.653 -32.672 24.216 1.00 48.81 99 GLY A CA 1
ATOM 742 C C . GLY A 1 99 ? 5.385 -32.891 25.031 1.00 48.81 99 GLY A C 1
ATOM 743 O O . GLY A 1 99 ? 5.440 -33.345 26.168 1.00 48.81 99 GLY A O 1
ATOM 744 N N . VAL A 1 100 ? 4.228 -32.638 24.421 1.00 47.38 100 VAL A N 1
ATOM 745 C CA . VAL A 1 100 ? 2.958 -33.182 24.908 1.00 47.38 100 VAL A CA 1
ATOM 746 C C . VAL A 1 100 ? 2.286 -33.919 23.761 1.00 47.38 100 VAL A C 1
ATOM 748 O O . VAL A 1 100 ? 1.782 -33.325 22.805 1.00 47.38 100 VAL A O 1
ATOM 751 N N . GLU A 1 101 ? 2.325 -35.244 23.876 1.00 49.25 101 GLU A N 1
ATOM 752 C CA . GLU A 1 101 ? 1.556 -36.204 23.097 1.00 49.25 101 GLU A CA 1
ATOM 753 C C . GLU A 1 101 ? 0.074 -35.819 23.109 1.00 49.25 101 GLU A C 1
ATOM 755 O O . GLU A 1 101 ? -0.593 -35.841 24.146 1.00 49.25 101 GLU A O 1
ATOM 760 N N . ARG A 1 102 ? -0.469 -35.479 21.936 1.00 43.03 102 ARG A N 1
ATOM 761 C CA . ARG A 1 102 ? -1.910 -35.305 21.762 1.00 43.03 102 ARG A CA 1
ATOM 762 C C . ARG A 1 102 ? -2.489 -36.565 21.140 1.00 43.03 102 ARG A C 1
ATOM 764 O O . ARG A 1 102 ? -2.272 -36.862 19.968 1.00 43.03 102 ARG A O 1
ATOM 771 N N . ALA A 1 103 ? -3.231 -37.286 21.974 1.00 47.81 103 ALA A N 1
ATOM 772 C CA . ALA A 1 103 ? -4.027 -38.449 21.633 1.00 47.81 103 ALA A CA 1
ATOM 773 C C . ALA A 1 103 ? -4.825 -38.252 20.331 1.00 47.81 103 ALA A C 1
ATOM 775 O O . ALA A 1 103 ? -5.551 -37.269 20.153 1.00 47.81 103 ALA A O 1
ATOM 776 N N . GLN A 1 104 ? -4.701 -39.236 19.442 1.00 46.50 104 GLN A N 1
ATOM 777 C CA . GLN A 1 104 ? -5.492 -39.390 18.228 1.00 46.50 104 GLN A CA 1
ATOM 778 C C . GLN A 1 104 ? -6.951 -39.692 18.599 1.00 46.50 104 GLN A C 1
ATOM 780 O O . GLN A 1 104 ? -7.349 -40.848 18.732 1.00 46.50 104 GLN A O 1
ATOM 785 N N . SER A 1 105 ? -7.765 -38.650 18.766 1.00 45.72 105 SER A N 1
ATOM 786 C CA . SER A 1 105 ? -9.218 -38.804 18.782 1.00 45.72 105 SER A CA 1
ATOM 787 C C . SER A 1 105 ? -9.714 -38.857 17.339 1.00 45.72 105 SER A C 1
ATOM 789 O O . SER A 1 105 ? -9.668 -37.863 16.611 1.00 45.72 105 SER A O 1
ATOM 791 N N . ARG A 1 106 ? -10.139 -40.052 16.914 1.00 45.62 106 ARG A N 1
ATOM 792 C CA . ARG A 1 106 ? -10.850 -40.301 15.656 1.00 45.62 106 ARG A CA 1
ATOM 793 C C . ARG A 1 106 ? -12.143 -39.485 15.646 1.00 45.62 106 ARG A C 1
ATOM 795 O O . ARG A 1 106 ? -13.155 -39.917 16.186 1.00 45.62 106 ARG A O 1
ATOM 802 N N . TYR A 1 107 ? -12.117 -38.329 14.996 1.00 42.25 107 TYR A N 1
ATOM 803 C CA . TYR A 1 107 ? -13.334 -37.651 14.575 1.00 42.25 107 TYR A CA 1
ATOM 804 C C . TYR A 1 107 ? -13.830 -38.308 13.289 1.00 42.25 107 TYR A C 1
ATOM 806 O O . TYR A 1 107 ? -13.266 -38.122 12.213 1.00 42.25 107 TYR A O 1
ATOM 814 N N . GLN A 1 108 ? -14.876 -39.117 13.426 1.00 54.84 108 GLN A N 1
ATOM 815 C CA . GLN A 1 108 ? -15.686 -39.590 12.314 1.00 54.84 108 GLN A CA 1
ATOM 816 C C . GLN A 1 108 ? -16.735 -38.502 12.030 1.00 54.84 108 GLN A C 1
ATOM 818 O O . GLN A 1 108 ? -17.552 -38.223 12.911 1.00 54.84 108 GLN A O 1
ATOM 823 N N . PRO A 1 109 ? -16.700 -37.823 10.868 1.00 57.84 109 PRO A N 1
ATOM 824 C CA . PRO A 1 109 ? -17.668 -36.777 10.571 1.00 57.84 109 PRO A CA 1
ATOM 825 C C . PRO A 1 109 ? -19.060 -37.396 10.359 1.00 57.84 109 PRO A C 1
ATOM 827 O O . PRO A 1 109 ? -19.173 -38.418 9.674 1.00 57.84 109 PRO A O 1
ATOM 830 N N . PRO A 1 110 ? -20.131 -36.806 10.920 1.00 59.66 110 PRO A N 1
ATOM 831 C CA . PRO A 1 110 ? -21.488 -37.203 10.583 1.00 59.66 110 PRO A CA 1
ATOM 832 C C . PRO A 1 110 ? -21.745 -36.885 9.107 1.00 59.66 110 PRO A C 1
ATOM 834 O O . PRO A 1 110 ? -21.489 -35.772 8.643 1.00 59.66 110 PRO A O 1
ATOM 837 N N . ALA A 1 111 ? -22.234 -37.883 8.369 1.00 48.91 111 ALA A N 1
ATOM 838 C CA . ALA A 1 111 ? -22.640 -37.752 6.978 1.00 48.91 111 ALA A CA 1
ATOM 839 C C . ALA A 1 111 ? -23.614 -36.576 6.836 1.00 48.91 111 ALA A C 1
ATOM 841 O O . ALA A 1 111 ? -24.757 -36.629 7.286 1.00 48.91 111 ALA A O 1
ATOM 842 N N . SER A 1 112 ? -23.127 -35.489 6.245 1.00 51.56 112 SER A N 1
ATOM 843 C CA . SER A 1 112 ? -23.924 -34.310 5.944 1.00 51.56 112 SER A CA 1
ATOM 844 C C . SER A 1 112 ? -24.718 -34.628 4.684 1.00 51.56 112 SER A C 1
ATOM 846 O O . SER A 1 112 ? -24.165 -34.672 3.587 1.00 51.56 112 SER A O 1
ATOM 848 N N . SER A 1 113 ? -26.008 -34.910 4.839 1.00 58.25 113 SER A N 1
ATOM 849 C CA . SER A 1 113 ? -26.954 -34.896 3.728 1.00 58.25 113 SER A CA 1
ATOM 850 C C . SER A 1 113 ? -26.900 -33.509 3.086 1.00 58.25 113 SER A C 1
ATOM 852 O O . SER A 1 113 ? -27.309 -32.534 3.719 1.00 58.25 113 SER A O 1
ATOM 854 N N . LEU A 1 114 ? -26.338 -33.418 1.876 1.00 49.72 114 LEU A N 1
ATOM 855 C CA . LEU A 1 114 ? -26.248 -32.169 1.127 1.00 49.72 114 LEU A CA 1
ATOM 856 C C . LEU A 1 114 ? -27.658 -31.580 0.954 1.00 49.72 114 LEU A C 1
ATOM 858 O O . LEU A 1 114 ? -28.499 -32.230 0.325 1.00 49.72 114 LEU A O 1
ATOM 862 N N . PRO A 1 115 ? -27.939 -30.368 1.462 1.00 61.94 115 PRO A N 1
ATOM 863 C CA . PRO A 1 115 ? -29.089 -29.621 0.986 1.00 61.94 115 PRO A CA 1
ATOM 864 C C . PRO A 1 115 ? -28.870 -29.336 -0.505 1.00 61.94 115 PRO A C 1
ATOM 866 O O . PRO A 1 115 ? -27.802 -28.873 -0.905 1.00 61.94 115 PRO A O 1
ATOM 869 N N . SER A 1 116 ? -29.866 -29.683 -1.322 1.00 55.31 116 SER A N 1
ATOM 870 C CA . SER A 1 116 ? -29.870 -29.449 -2.767 1.00 55.31 116 SER A CA 1
ATOM 871 C C . SER A 1 116 ? -29.448 -28.007 -3.076 1.00 55.31 116 SER A C 1
ATOM 873 O O . SER A 1 116 ? -30.001 -27.065 -2.502 1.00 55.31 116 SER A O 1
ATOM 875 N N . ALA A 1 117 ? -28.466 -27.844 -3.968 1.00 60.31 117 ALA A N 1
ATOM 876 C CA . ALA A 1 117 ? -27.839 -26.565 -4.316 1.00 60.31 117 ALA A CA 1
ATOM 877 C C . ALA A 1 117 ? -28.820 -25.515 -4.883 1.00 60.31 117 ALA A C 1
ATOM 879 O O . ALA A 1 117 ? -28.478 -24.339 -4.974 1.00 60.31 117 ALA A O 1
ATOM 880 N N . ASP A 1 118 ? -30.055 -25.913 -5.186 1.00 55.28 118 ASP A N 1
ATOM 881 C CA . ASP A 1 118 ? -31.075 -25.042 -5.767 1.00 55.28 118 ASP A CA 1
ATOM 882 C C . ASP A 1 118 ? -31.866 -24.213 -4.745 1.00 55.28 118 ASP A C 1
ATOM 884 O O . ASP A 1 118 ? -32.595 -23.303 -5.132 1.00 55.28 118 ASP A O 1
ATOM 888 N N . SER A 1 119 ? -31.717 -24.446 -3.434 1.00 67.19 119 SER A N 1
ATOM 889 C CA . SER A 1 119 ? -32.504 -23.694 -2.437 1.00 67.19 119 SER A CA 1
ATOM 890 C C . SER A 1 119 ? -32.004 -22.262 -2.183 1.00 67.19 119 SER A C 1
ATOM 892 O O . SER A 1 119 ? -32.689 -21.495 -1.509 1.00 67.19 119 SER A O 1
ATOM 894 N N . LEU A 1 120 ? -30.829 -21.893 -2.707 1.00 64.75 120 LEU A N 1
ATOM 895 C CA . LEU A 1 120 ? -30.310 -20.517 -2.672 1.00 64.75 120 LEU A CA 1
ATOM 896 C C . LEU A 1 120 ? -30.531 -19.769 -3.996 1.00 64.75 120 LEU A C 1
ATOM 898 O O . LEU A 1 120 ? -30.370 -18.550 -4.033 1.00 64.75 120 LEU A O 1
ATOM 902 N N . ALA A 1 121 ? -30.948 -20.464 -5.062 1.00 65.94 121 ALA A N 1
ATOM 903 C CA . ALA A 1 121 ? -31.181 -19.865 -6.377 1.00 65.94 121 ALA A CA 1
ATOM 904 C C . ALA A 1 121 ? -32.328 -18.835 -6.362 1.00 65.94 121 ALA A C 1
ATOM 906 O O . ALA A 1 121 ? -32.304 -17.873 -7.120 1.00 65.94 121 ALA A O 1
ATOM 907 N N . SER A 1 122 ? -33.290 -18.974 -5.444 1.00 75.38 122 SER A N 1
ATOM 908 C CA . SER A 1 122 ? -34.420 -18.049 -5.288 1.00 75.38 122 SER A CA 1
ATOM 909 C C . SER A 1 122 ? -34.060 -16.692 -4.672 1.00 75.38 122 SER A C 1
ATOM 911 O O . SER A 1 122 ? -34.907 -15.804 -4.649 1.00 75.38 122 SER A O 1
ATOM 913 N N . TYR A 1 123 ? -32.836 -16.520 -4.159 1.00 69.44 123 TYR A N 1
ATOM 914 C CA . TYR A 1 123 ? -32.338 -15.225 -3.674 1.00 69.44 123 TYR A CA 1
ATOM 915 C C . TYR A 1 123 ? -31.544 -14.449 -4.735 1.00 69.44 123 TYR A C 1
ATOM 917 O O . TYR A 1 123 ? -31.222 -13.281 -4.512 1.00 69.44 123 TYR A O 1
ATOM 925 N N . PHE A 1 124 ? -31.239 -15.066 -5.882 1.00 75.38 124 PHE A N 1
ATOM 926 C CA . PHE A 1 124 ? -30.658 -14.362 -7.019 1.00 75.38 124 PHE A CA 1
ATOM 927 C C . PHE A 1 124 ? -31.796 -13.727 -7.831 1.00 75.38 124 PHE A C 1
ATOM 929 O O . PHE A 1 124 ? -32.699 -14.447 -8.262 1.00 75.38 124 PHE A O 1
ATOM 936 N N . PRO A 1 125 ? -31.799 -12.395 -8.027 1.00 64.19 125 PRO A N 1
ATOM 937 C CA . PRO A 1 125 ? -32.820 -11.733 -8.826 1.00 64.19 125 PRO A CA 1
ATOM 938 C C . PRO A 1 125 ? -32.818 -12.326 -10.237 1.00 64.19 125 PRO A C 1
ATOM 940 O O . PRO A 1 125 ? -31.807 -12.2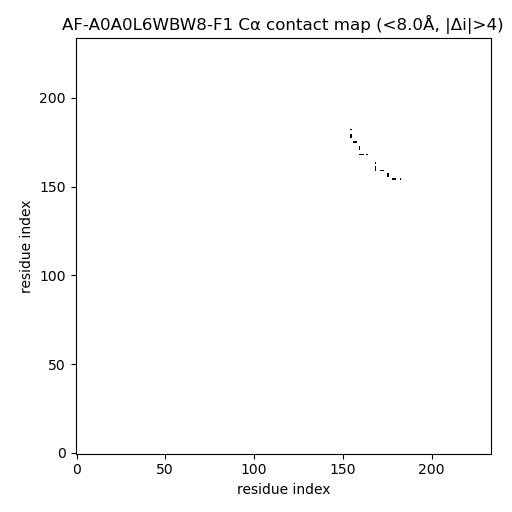66 -10.935 1.00 64.19 125 PRO A O 1
ATOM 943 N N . THR A 1 126 ? -33.933 -12.916 -10.664 1.00 64.12 126 THR A N 1
ATOM 944 C CA . THR A 1 126 ? -34.077 -13.382 -12.046 1.00 64.12 126 THR A CA 1
ATOM 945 C C . THR A 1 126 ? -34.025 -1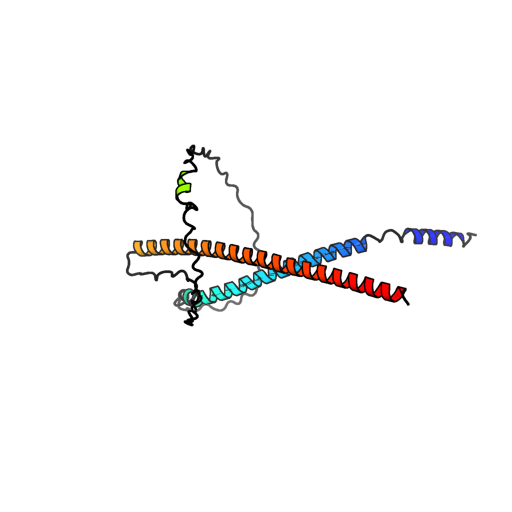2.175 -12.975 1.00 64.12 126 THR A C 1
ATOM 947 O O . THR A 1 126 ? -34.756 -11.210 -12.761 1.00 64.12 126 THR A O 1
ATOM 950 N N . GLU A 1 127 ? -33.199 -12.231 -14.018 1.00 61.44 127 GLU A N 1
ATOM 951 C CA . GLU A 1 127 ? -32.838 -11.097 -14.892 1.00 61.44 127 GLU A CA 1
ATOM 952 C C . GLU A 1 127 ? -33.990 -10.543 -15.764 1.00 61.44 127 GLU A C 1
ATOM 954 O O . GLU A 1 127 ? -33.777 -9.776 -16.700 1.00 61.44 127 GLU A O 1
ATOM 959 N N . HIS A 1 128 ? -35.237 -10.893 -15.448 1.00 53.59 128 HIS A N 1
ATOM 960 C CA . HIS A 1 128 ? -36.431 -10.520 -16.198 1.00 53.59 128 HIS A CA 1
ATOM 961 C C . HIS A 1 128 ? -37.030 -9.144 -15.850 1.00 53.59 128 HIS A C 1
ATOM 963 O O . HIS A 1 128 ? -38.002 -8.754 -16.491 1.00 53.59 128 HIS A O 1
ATOM 969 N N . GLU A 1 129 ? -36.445 -8.361 -14.933 1.00 48.41 129 GLU A N 1
ATOM 970 C CA . GLU A 1 129 ? -36.967 -7.024 -14.569 1.00 48.41 129 GLU A CA 1
ATOM 971 C C . GLU A 1 129 ? -36.087 -5.821 -14.979 1.00 48.41 129 GLU A C 1
ATOM 973 O O . GLU A 1 129 ? -36.438 -4.675 -14.697 1.00 48.41 129 GLU A O 1
ATOM 978 N N . PHE A 1 130 ? -35.001 -6.012 -15.739 1.00 50.66 130 PHE A N 1
ATOM 979 C CA . PHE A 1 130 ? -34.146 -4.892 -16.190 1.00 50.66 130 PHE A CA 1
ATOM 980 C C . PHE A 1 130 ? -34.602 -4.203 -17.491 1.00 50.66 130 PHE A C 1
ATOM 982 O O . PHE A 1 130 ? -33.824 -3.510 -18.139 1.00 50.66 130 PHE A O 1
ATOM 989 N N . SER A 1 131 ? -35.879 -4.330 -17.867 1.00 45.59 131 SER A N 1
ATOM 990 C CA . SER A 1 131 ? -36.504 -3.476 -18.895 1.00 45.59 131 SER A CA 1
ATOM 991 C C . SER A 1 131 ? -37.320 -2.343 -18.270 1.00 45.59 131 SER A C 1
ATOM 993 O O . SER A 1 131 ? -38.414 -2.020 -18.722 1.00 45.59 131 SER A O 1
ATOM 995 N N . THR A 1 132 ? -36.797 -1.719 -17.217 1.00 47.50 132 THR A N 1
ATOM 996 C CA . THR A 1 132 ? -37.253 -0.396 -16.788 1.00 47.50 132 THR A CA 1
ATOM 997 C C . THR A 1 132 ? -36.269 0.635 -17.317 1.00 47.50 132 THR A C 1
ATOM 999 O O . THR A 1 132 ? -35.162 0.788 -16.818 1.00 47.50 132 THR A O 1
ATOM 1002 N N . THR A 1 133 ? -36.685 1.288 -18.402 1.00 49.12 133 THR A N 1
ATOM 1003 C CA . THR A 1 133 ? -36.368 2.669 -18.773 1.00 49.12 133 THR A CA 1
ATOM 1004 C C . THR A 1 133 ? -35.138 3.246 -18.076 1.00 49.12 133 THR A C 1
ATOM 1006 O O . THR A 1 133 ? -35.222 3.735 -16.950 1.00 49.12 133 THR A O 1
ATOM 1009 N N . TYR A 1 134 ? -34.011 3.258 -18.788 1.00 40.28 134 TYR A N 1
ATOM 1010 C CA . TYR A 1 134 ? -32.851 4.082 -18.466 1.00 40.28 134 TYR A CA 1
ATOM 1011 C C . TYR A 1 134 ? -33.246 5.567 -18.486 1.00 40.28 134 TYR A C 1
ATOM 1013 O O . TYR A 1 134 ? -32.970 6.298 -19.437 1.00 40.28 134 TYR A O 1
ATOM 1021 N N . HIS A 1 135 ? -33.885 6.042 -17.420 1.00 39.66 135 HIS A N 1
ATOM 1022 C CA . HIS A 1 135 ? -33.822 7.442 -17.053 1.00 39.66 135 HIS A CA 1
ATOM 1023 C C . HIS A 1 135 ? -32.421 7.673 -16.499 1.00 39.66 135 HIS A C 1
ATOM 1025 O O . HIS A 1 135 ? -32.148 7.486 -15.315 1.00 39.66 135 HIS A O 1
ATOM 1031 N N . ALA A 1 136 ? -31.515 8.055 -17.398 1.00 38.44 136 ALA A N 1
ATOM 1032 C CA . ALA A 1 136 ? -30.290 8.730 -17.019 1.00 38.44 136 ALA A CA 1
ATOM 1033 C C . ALA A 1 136 ? -30.670 9.858 -16.043 1.00 38.44 136 ALA A C 1
ATOM 1035 O O . ALA A 1 136 ? -31.508 10.695 -16.403 1.00 38.44 136 ALA A O 1
ATOM 1036 N N . PRO A 1 137 ? -30.120 9.890 -14.818 1.00 40.28 137 PRO A N 1
ATOM 1037 C CA . PRO A 1 137 ? -30.391 10.986 -13.913 1.00 40.28 137 PRO A CA 1
ATOM 1038 C C . PRO A 1 137 ? -29.829 12.241 -14.571 1.00 40.28 137 PRO A C 1
ATOM 1040 O O . PRO A 1 137 ? -28.614 12.412 -14.708 1.00 40.28 137 PRO A O 1
ATOM 1043 N N . GLN A 1 138 ? -30.731 13.110 -15.029 1.00 41.03 138 GLN A N 1
ATOM 1044 C CA . GLN A 1 138 ? -30.381 14.479 -15.346 1.00 41.03 138 GLN A CA 1
ATOM 1045 C C . GLN A 1 138 ? -29.690 15.041 -14.111 1.00 41.03 138 GLN A C 1
ATOM 1047 O O . GLN A 1 138 ? -30.283 15.170 -13.042 1.00 41.03 138 GLN A O 1
ATOM 1052 N N . ARG A 1 139 ? -28.405 15.346 -14.281 1.00 36.25 139 ARG A N 1
ATOM 1053 C CA . ARG A 1 139 ? -27.624 16.186 -13.388 1.00 36.25 139 ARG A CA 1
ATOM 1054 C C . ARG A 1 139 ? -28.331 17.533 -13.280 1.00 36.25 139 ARG A C 1
ATOM 1056 O O . ARG A 1 139 ? -28.045 18.452 -14.041 1.00 36.25 139 ARG A O 1
ATOM 1063 N N . THR A 1 140 ? -29.251 17.662 -12.336 1.00 39.25 140 THR A N 1
ATOM 1064 C CA . THR A 1 140 ? -29.662 18.968 -11.844 1.00 39.25 140 THR A CA 1
ATOM 1065 C C . THR A 1 140 ? -28.519 19.472 -10.983 1.00 39.25 140 THR A C 1
ATOM 1067 O O . THR A 1 140 ? -28.314 19.028 -9.853 1.00 39.25 140 THR A O 1
ATOM 1070 N N . SER A 1 141 ? -27.733 20.367 -11.567 1.00 45.47 141 SER A N 1
ATOM 1071 C CA . SER A 1 141 ? -26.802 21.245 -10.880 1.00 45.47 141 SER A CA 1
ATOM 1072 C C . SER A 1 141 ? -27.574 22.106 -9.876 1.00 45.47 141 SER A C 1
ATOM 1074 O O . SER A 1 141 ? -27.963 23.232 -10.175 1.00 45.47 141 SER A O 1
ATOM 1076 N N . SER A 1 142 ? -27.829 21.562 -8.693 1.00 42.94 142 SER A N 1
ATOM 1077 C CA . SER A 1 142 ? -28.168 22.347 -7.516 1.00 42.94 142 SER A CA 1
ATOM 1078 C C . SER A 1 142 ? -27.056 22.103 -6.514 1.00 42.94 142 SER A C 1
ATOM 1080 O O . SER A 1 142 ? -26.946 21.030 -5.922 1.00 42.94 142 SER A O 1
ATOM 1082 N N . GLY A 1 143 ? -26.150 23.076 -6.438 1.00 44.00 143 GLY A N 1
ATOM 1083 C CA . GLY A 1 143 ? -25.048 23.090 -5.495 1.00 44.00 143 GLY A CA 1
ATOM 1084 C C . GLY A 1 143 ? -25.587 23.154 -4.076 1.00 44.00 143 GLY A C 1
ATOM 1085 O O . GLY A 1 143 ? -25.874 24.227 -3.559 1.00 44.00 143 GLY A O 1
ATOM 1086 N N . VAL A 1 144 ? -25.687 21.994 -3.441 1.00 40.56 144 VAL A N 1
ATOM 1087 C CA . VAL A 1 144 ? -25.629 21.879 -1.991 1.00 40.56 144 VAL A CA 1
ATOM 1088 C C . VAL A 1 144 ? -24.429 20.994 -1.732 1.00 40.56 144 VAL A C 1
ATOM 1090 O O . VAL A 1 144 ? -24.446 19.797 -2.009 1.00 40.56 144 VAL A O 1
ATOM 1093 N N . ASN A 1 145 ? -23.345 21.629 -1.300 1.00 42.31 145 ASN A N 1
ATOM 1094 C CA . ASN A 1 145 ? -22.128 20.962 -0.889 1.00 42.31 145 ASN A CA 1
ATOM 1095 C C . ASN A 1 145 ? -22.447 20.051 0.305 1.00 42.31 145 ASN A C 1
ATOM 1097 O O . ASN A 1 145 ? -22.355 20.469 1.455 1.00 42.31 145 ASN A O 1
ATOM 1101 N N . SER A 1 146 ? -22.835 18.809 0.032 1.00 39.81 146 SER A N 1
ATOM 1102 C CA . SER A 1 146 ? -22.765 17.733 1.007 1.00 39.81 146 SER A CA 1
ATOM 1103 C C . SER A 1 146 ? -21.373 17.136 0.878 1.00 39.81 146 SER A C 1
ATOM 1105 O O . SER A 1 146 ? -21.135 16.139 0.202 1.00 39.81 146 SER A O 1
ATOM 1107 N N . TYR A 1 147 ? -20.415 17.791 1.522 1.00 41.84 147 TYR A N 1
ATOM 1108 C CA . TYR A 1 147 ? -19.309 17.085 2.151 1.00 41.84 147 TYR A CA 1
ATOM 1109 C C . TYR A 1 147 ? -19.943 16.167 3.204 1.00 41.84 147 TYR A C 1
ATOM 1111 O O . TYR A 1 147 ? -19.938 16.461 4.399 1.00 41.84 147 TYR A O 1
ATOM 1119 N N . GLU A 1 148 ? -20.523 15.052 2.750 1.00 44.28 148 GLU A N 1
ATOM 1120 C CA . GLU A 1 148 ? -20.568 13.833 3.542 1.00 44.28 148 GLU A CA 1
ATOM 1121 C C . GLU A 1 148 ? -19.103 13.467 3.746 1.00 44.28 148 GLU A C 1
ATOM 1123 O O . GLU A 1 148 ? -18.469 12.731 2.990 1.00 44.28 148 GLU A O 1
ATOM 1128 N N . ALA A 1 149 ? -18.519 14.125 4.745 1.00 43.56 149 ALA A N 1
ATOM 1129 C CA . ALA A 1 149 ? -17.350 13.641 5.411 1.00 43.56 149 ALA A CA 1
ATOM 1130 C C . ALA A 1 149 ? -17.655 12.172 5.675 1.00 43.56 149 ALA A C 1
ATOM 1132 O O . ALA A 1 149 ? -18.623 11.857 6.373 1.00 43.56 149 ALA A O 1
ATOM 1133 N N . TYR A 1 150 ? -16.850 11.290 5.087 1.00 44.38 150 TYR A N 1
ATOM 1134 C CA . TYR A 1 150 ? -16.620 9.963 5.620 1.00 44.38 150 TYR A CA 1
ATOM 1135 C C . TYR A 1 150 ? -16.157 10.184 7.055 1.00 44.38 150 TYR A C 1
ATOM 1137 O O . TYR A 1 150 ? -14.962 10.237 7.331 1.00 44.38 150 TYR A O 1
ATOM 1145 N N . THR A 1 151 ? -17.100 10.447 7.957 1.00 42.19 151 THR A N 1
ATOM 1146 C CA . THR A 1 151 ? -16.844 10.425 9.375 1.00 42.19 151 THR A CA 1
ATOM 1147 C C . THR A 1 151 ? -16.456 8.975 9.589 1.00 42.19 151 THR A C 1
ATOM 1149 O O . THR A 1 151 ? -17.250 8.081 9.276 1.00 42.19 151 THR A O 1
ATOM 1152 N N . PRO A 1 152 ? -15.194 8.704 9.959 1.00 52.06 152 PRO A N 1
ATOM 1153 C CA . PRO A 1 152 ? -14.821 7.358 10.310 1.00 52.06 152 PRO A CA 1
ATOM 1154 C C . PRO A 1 152 ? -15.829 6.965 11.376 1.00 52.06 152 PRO A C 1
ATOM 1156 O O . PRO A 1 152 ? -15.953 7.647 12.396 1.00 52.06 152 PRO A O 1
ATOM 1159 N N . THR A 1 153 ? -16.619 5.933 11.091 1.00 50.34 153 THR A N 1
ATOM 1160 C CA . THR A 1 153 ? -17.460 5.270 12.075 1.00 50.34 153 THR A CA 1
ATOM 1161 C C . THR A 1 153 ? -16.493 4.679 13.083 1.00 50.34 153 THR A C 1
ATOM 1163 O O . THR A 1 153 ? -16.106 3.516 12.996 1.00 50.34 153 THR A O 1
ATOM 1166 N N . HIS A 1 154 ? -15.995 5.531 13.976 1.00 52.66 154 HIS A N 1
ATOM 1167 C CA . HIS A 1 154 ? -15.261 5.116 15.139 1.00 52.66 154 HIS A CA 1
ATOM 1168 C C . HIS A 1 154 ? -16.208 4.160 15.855 1.00 52.66 154 HIS A C 1
ATOM 1170 O O . HIS A 1 154 ? -17.365 4.537 16.069 1.00 52.66 154 HIS A O 1
ATOM 1176 N N . PRO A 1 155 ? -15.779 2.921 16.144 1.00 56.03 155 PRO A N 1
ATOM 1177 C CA . PRO A 1 155 ? -16.591 1.999 16.912 1.00 56.03 155 PRO A CA 1
ATOM 1178 C C . PRO A 1 155 ? -16.896 2.703 18.231 1.00 56.03 155 PRO A C 1
ATOM 1180 O O . PRO A 1 155 ? -16.017 2.897 19.070 1.00 56.03 155 PRO A O 1
ATOM 1183 N N . LEU A 1 156 ? -18.125 3.207 18.345 1.00 57.25 156 LEU A N 1
ATOM 1184 C CA . LEU A 1 156 ? -18.614 3.914 19.512 1.00 57.25 156 LEU A CA 1
ATOM 1185 C C . LEU A 1 156 ? -18.737 2.859 20.600 1.00 57.25 156 LEU A C 1
ATOM 1187 O O . LEU A 1 156 ? -19.757 2.187 20.726 1.00 57.25 156 LEU A O 1
ATOM 1191 N N . VAL A 1 157 ? -17.655 2.676 21.352 1.00 61.72 157 VAL A N 1
ATOM 1192 C CA . VAL A 1 157 ? -17.691 1.947 22.612 1.00 61.72 157 VAL A CA 1
ATOM 1193 C C . VAL A 1 157 ? -18.664 2.719 23.492 1.00 61.72 157 VAL A C 1
ATOM 1195 O O . VAL A 1 157 ? -18.372 3.837 23.921 1.00 61.72 157 VAL A O 1
ATOM 1198 N N . ALA A 1 158 ? -19.861 2.163 23.678 1.00 63.19 158 ALA A N 1
ATOM 1199 C CA . ALA A 1 158 ? -20.882 2.796 24.491 1.00 63.19 158 ALA A CA 1
ATOM 1200 C C . ALA A 1 158 ? -20.310 3.034 25.903 1.00 63.19 158 ALA A C 1
ATOM 1202 O O . ALA A 1 158 ? -19.691 2.122 26.461 1.00 63.19 158 ALA A O 1
ATOM 1203 N N . PRO A 1 159 ? -20.478 4.238 26.482 1.00 66.94 159 PRO A N 1
ATOM 1204 C CA . PRO A 1 159 ? -19.985 4.539 27.819 1.00 66.94 159 PRO A CA 1
ATOM 1205 C C . PRO A 1 159 ? -20.472 3.488 28.820 1.00 66.94 159 PRO A C 1
ATOM 1207 O O . PRO A 1 159 ? -21.663 3.174 28.870 1.00 66.94 159 PRO A O 1
ATOM 1210 N N . LEU A 1 160 ? -19.549 2.925 29.602 1.00 69.88 160 LEU A N 1
ATOM 1211 C CA . LEU A 1 160 ? -19.857 1.859 30.550 1.00 69.88 160 LEU A CA 1
ATOM 1212 C C . LEU A 1 160 ? -20.764 2.416 31.663 1.00 69.88 160 LEU A C 1
ATOM 1214 O O . LEU A 1 160 ? -20.314 3.160 32.534 1.00 69.88 160 LEU A O 1
ATOM 1218 N N . ASN A 1 161 ? -22.054 2.078 31.632 1.00 64.94 161 ASN A N 1
ATOM 1219 C CA . ASN A 1 161 ? -23.010 2.498 32.657 1.00 64.94 161 ASN A CA 1
ATOM 1220 C C . ASN A 1 161 ? -22.826 1.663 33.934 1.00 64.94 161 ASN A C 1
ATOM 1222 O O . ASN A 1 161 ? -23.395 0.580 34.082 1.00 64.94 161 ASN A O 1
ATOM 1226 N N . LEU A 1 162 ? -22.052 2.202 34.880 1.00 78.75 162 LEU A N 1
ATOM 1227 C CA . LEU A 1 162 ? -21.797 1.611 36.205 1.00 78.75 162 LEU A CA 1
ATOM 1228 C C . LEU A 1 162 ? -23.034 1.584 37.121 1.00 78.75 162 LEU A C 1
ATOM 1230 O O . LEU A 1 162 ? -22.987 1.012 38.204 1.00 78.75 162 LEU A O 1
ATOM 1234 N N . SER A 1 163 ? -24.135 2.210 36.705 1.00 77.38 163 SER A N 1
ATOM 1235 C CA . SER A 1 163 ? -25.422 2.188 37.406 1.00 77.38 163 SER A CA 1
ATOM 1236 C C . SER A 1 163 ? -26.206 0.885 37.206 1.00 77.38 163 SER A C 1
ATOM 1238 O O . SER A 1 163 ? -27.223 0.682 37.867 1.00 77.38 163 SER A O 1
ATOM 1240 N N . THR A 1 164 ? -25.760 0.006 36.303 1.00 75.50 164 THR A N 1
ATOM 1241 C CA . THR A 1 164 ? -26.384 -1.302 36.048 1.00 75.50 164 THR A CA 1
ATOM 1242 C C . THR A 1 164 ? -25.794 -2.389 36.952 1.00 75.50 164 THR A C 1
ATOM 1244 O O . THR A 1 164 ? -24.706 -2.230 37.505 1.00 75.50 164 THR A O 1
ATOM 1247 N N . THR A 1 165 ? -26.514 -3.502 37.143 1.00 88.12 165 THR A N 1
ATOM 1248 C CA . THR A 1 165 ? -25.976 -4.662 37.875 1.00 88.12 165 THR A CA 1
ATOM 1249 C C . THR A 1 165 ? -24.675 -5.148 37.222 1.00 88.12 165 THR A C 1
ATOM 1251 O O . THR A 1 165 ? -24.475 -4.982 36.020 1.00 88.12 165 THR A O 1
ATOM 1254 N N . LEU A 1 166 ? -23.784 -5.773 38.001 1.00 90.31 166 LEU A N 1
ATOM 1255 C CA . LEU A 1 166 ? -22.507 -6.320 37.509 1.00 90.31 166 LEU A CA 1
ATOM 1256 C C . LEU A 1 166 ? -22.687 -7.227 36.276 1.00 90.31 166 LEU A C 1
ATOM 1258 O O . LEU A 1 166 ? -21.866 -7.232 35.366 1.00 90.31 166 LEU A O 1
ATOM 1262 N N . GLU A 1 167 ? -23.785 -7.977 36.226 1.00 91.62 167 GLU A N 1
ATOM 1263 C CA . GLU A 1 167 ? -24.127 -8.815 35.078 1.00 91.62 167 GLU A CA 1
ATOM 1264 C C . GLU A 1 167 ? -24.384 -7.988 33.806 1.00 91.62 167 GLU A C 1
ATOM 1266 O O . GLU A 1 167 ? -23.902 -8.344 32.730 1.00 91.62 167 GLU A O 1
ATOM 1271 N N . GLY A 1 168 ? -25.060 -6.841 33.928 1.00 85.81 168 GLY A N 1
ATOM 1272 C CA . GLY A 1 168 ? -25.324 -5.932 32.812 1.00 85.81 168 GLY A CA 1
ATOM 1273 C C . GLY A 1 168 ? -24.059 -5.267 32.268 1.00 85.81 168 GLY A C 1
ATOM 1274 O O . GLY A 1 168 ? -23.894 -5.170 31.050 1.00 85.81 168 GLY A O 1
ATOM 1275 N N . THR A 1 169 ? -23.125 -4.871 33.140 1.00 86.62 169 THR A N 1
ATOM 1276 C CA . THR A 1 169 ? -21.842 -4.294 32.701 1.00 86.62 169 THR A CA 1
ATOM 1277 C C . THR A 1 169 ? -20.959 -5.323 31.998 1.00 86.62 169 THR A C 1
ATOM 1279 O O . THR A 1 169 ? -20.345 -5.003 30.978 1.00 86.62 169 THR A O 1
ATOM 1282 N N . LEU A 1 170 ? -20.930 -6.567 32.482 1.00 88.44 170 LEU A N 1
ATOM 1283 C CA . LEU A 1 170 ? -20.158 -7.657 31.875 1.00 88.44 170 LEU A CA 1
ATOM 1284 C C . LEU A 1 170 ? -20.753 -8.078 30.523 1.00 88.44 170 LEU A C 1
ATOM 1286 O O . LEU A 1 170 ? -20.014 -8.287 29.558 1.00 88.44 170 LEU A O 1
ATOM 1290 N N . HIS A 1 171 ? -22.084 -8.118 30.420 1.00 89.44 171 HIS A N 1
ATOM 1291 C CA . HIS A 1 171 ? -22.772 -8.345 29.151 1.00 89.44 171 HIS A CA 1
ATOM 1292 C C . HIS A 1 171 ? -22.471 -7.228 28.136 1.00 89.44 171 HIS A C 1
ATOM 1294 O O . HIS A 1 171 ? -22.056 -7.517 27.016 1.00 89.44 171 HIS A O 1
ATOM 1300 N N . GLY A 1 172 ? -22.568 -5.956 28.539 1.00 86.31 172 GLY A N 1
ATOM 1301 C CA . GLY A 1 172 ? -22.224 -4.823 27.672 1.00 86.31 172 GLY A CA 1
ATOM 1302 C C . GLY A 1 172 ? -20.759 -4.828 27.215 1.00 86.31 172 GLY A C 1
ATOM 1303 O O . GLY A 1 172 ? -20.471 -4.549 26.050 1.00 86.31 172 GLY A O 1
ATOM 1304 N N . LEU A 1 173 ? -19.828 -5.208 28.098 1.00 90.50 173 LEU A N 1
ATOM 1305 C CA . LEU A 1 173 ? -18.418 -5.379 27.742 1.00 90.50 173 LEU A CA 1
ATOM 1306 C C . LEU A 1 173 ? -18.234 -6.482 26.692 1.00 90.50 173 LEU A C 1
ATOM 1308 O O . LEU A 1 173 ? -17.502 -6.277 25.726 1.00 90.50 173 LEU A O 1
ATOM 1312 N N . ARG A 1 174 ? -18.905 -7.630 26.855 1.00 92.88 174 ARG A N 1
ATOM 1313 C CA . ARG A 1 174 ? -18.854 -8.735 25.887 1.00 92.88 174 ARG A CA 1
ATOM 1314 C C . ARG A 1 174 ? -19.314 -8.277 24.507 1.00 92.88 174 ARG A C 1
ATOM 1316 O O . ARG A 1 174 ? -18.600 -8.512 23.536 1.00 92.88 174 ARG A O 1
ATOM 1323 N N . GLU A 1 175 ? -20.458 -7.605 24.426 1.00 91.75 175 GLU A N 1
ATOM 1324 C CA . GLU A 1 175 ? -20.980 -7.104 23.149 1.00 91.75 175 GLU A CA 1
ATOM 1325 C C . GLU A 1 175 ? -20.044 -6.061 22.523 1.00 91.75 175 GLU A C 1
ATOM 1327 O O . GLU A 1 175 ? -19.801 -6.095 21.319 1.00 91.75 175 GLU A O 1
ATOM 1332 N N . SER A 1 176 ? -19.429 -5.195 23.335 1.00 89.88 176 SER A N 1
ATOM 1333 C CA . SER A 1 176 ? -18.421 -4.237 22.865 1.00 89.88 176 SER A CA 1
ATOM 1334 C C . SER A 1 176 ? -17.163 -4.926 22.320 1.00 89.88 176 SER A C 1
ATOM 1336 O O . SER A 1 176 ? -16.673 -4.555 21.257 1.00 89.88 176 SER A O 1
ATOM 1338 N N . VAL A 1 177 ? -16.658 -5.969 22.991 1.00 91.75 177 VAL A N 1
ATOM 1339 C CA . VAL A 1 177 ? -15.498 -6.749 22.521 1.00 91.75 177 VAL A CA 1
ATOM 1340 C C . VAL A 1 177 ? -15.823 -7.493 21.227 1.00 91.75 177 VAL A C 1
ATOM 1342 O O . VAL A 1 177 ? -15.003 -7.493 20.312 1.00 91.75 177 VAL A O 1
ATOM 1345 N N . VAL A 1 178 ? -17.014 -8.086 21.117 1.00 93.44 178 VAL A N 1
ATOM 1346 C CA . VAL A 1 178 ? -17.471 -8.734 19.877 1.00 93.44 178 VAL A CA 1
ATOM 1347 C C . VAL A 1 178 ? -17.607 -7.700 18.754 1.00 93.44 178 VAL A C 1
ATOM 1349 O O . VAL A 1 178 ? -17.098 -7.913 17.653 1.00 93.44 178 VAL A O 1
ATOM 1352 N N . GLY A 1 179 ? -18.205 -6.541 19.037 1.00 88.69 179 GLY A N 1
ATOM 1353 C CA . GLY A 1 179 ? -18.293 -5.424 18.098 1.00 88.69 179 GLY A CA 1
ATOM 1354 C C . GLY A 1 179 ? -16.916 -4.936 17.642 1.00 88.69 179 GLY A C 1
ATOM 1355 O O . GLY A 1 179 ? -16.687 -4.749 16.450 1.00 88.69 179 GLY A O 1
ATOM 1356 N N . LEU A 1 180 ? -15.959 -4.816 18.561 1.00 90.75 180 LEU A N 1
ATOM 1357 C CA . LEU A 1 180 ? -14.588 -4.430 18.243 1.00 90.75 180 LEU A CA 1
ATOM 1358 C C . LEU A 1 180 ? -13.872 -5.498 17.409 1.00 90.75 180 LEU A C 1
ATOM 1360 O O . LEU A 1 180 ? -13.228 -5.145 16.426 1.00 90.75 180 LEU A O 1
ATOM 1364 N N . ALA A 1 181 ? -14.018 -6.784 17.739 1.00 88.00 181 ALA A N 1
ATOM 1365 C CA . ALA A 1 181 ? -13.436 -7.882 16.966 1.00 88.00 181 ALA A CA 1
ATOM 1366 C C . ALA A 1 181 ? -13.957 -7.886 15.520 1.00 88.00 181 ALA A C 1
ATOM 1368 O O . ALA A 1 181 ? -13.170 -7.893 14.577 1.00 88.00 181 ALA A O 1
ATOM 1369 N N . THR A 1 182 ? -15.276 -7.765 15.338 1.00 90.19 182 THR A N 1
ATOM 1370 C CA . THR A 1 182 ? -15.873 -7.665 13.995 1.00 90.19 182 THR A CA 1
ATOM 1371 C C . THR A 1 182 ? -15.440 -6.396 13.254 1.00 90.19 182 THR A C 1
ATOM 1373 O O . THR A 1 182 ? -15.215 -6.439 12.045 1.00 90.19 182 THR A O 1
ATOM 1376 N N . GLY A 1 183 ? -15.268 -5.276 13.964 1.00 88.31 183 GLY A N 1
ATOM 1377 C CA . GLY A 1 183 ? -14.752 -4.029 13.403 1.00 88.31 183 GLY A CA 1
ATOM 1378 C C . GLY A 1 183 ? -13.302 -4.142 12.928 1.00 88.31 183 GLY A C 1
ATOM 1379 O O . GLY A 1 183 ? -12.979 -3.656 11.844 1.00 88.31 183 GLY A O 1
ATOM 1380 N N . VAL A 1 184 ? -12.443 -4.817 13.697 1.00 89.75 184 VAL A N 1
ATOM 1381 C CA . VAL A 1 184 ? -11.044 -5.091 13.326 1.00 89.75 184 VAL A CA 1
ATOM 1382 C C . VAL A 1 184 ? -10.977 -6.014 12.107 1.00 89.75 184 VAL A C 1
ATOM 1384 O O . VAL A 1 184 ? -10.263 -5.697 11.155 1.00 89.75 184 VAL A O 1
ATOM 1387 N N . ASP A 1 185 ? -11.771 -7.087 12.075 1.00 90.81 185 ASP A N 1
ATOM 1388 C CA . ASP A 1 185 ? -11.843 -7.988 10.916 1.00 90.81 185 ASP A CA 1
ATOM 1389 C C . ASP A 1 185 ? -12.335 -7.260 9.654 1.00 90.81 185 ASP A C 1
ATOM 1391 O O . ASP A 1 185 ? -11.780 -7.423 8.562 1.00 90.81 185 ASP A O 1
ATOM 1395 N N . ALA A 1 186 ? -13.360 -6.412 9.789 1.00 83.62 186 ALA A N 1
ATOM 1396 C CA . ALA A 1 186 ? -13.877 -5.609 8.685 1.00 83.62 186 ALA A CA 1
ATOM 1397 C C . ALA A 1 186 ? -12.848 -4.587 8.176 1.00 83.62 186 ALA A C 1
ATOM 1399 O O . ALA A 1 186 ? -12.736 -4.379 6.964 1.00 83.62 186 ALA A O 1
ATOM 1400 N N . LEU A 1 187 ? -12.086 -3.963 9.080 1.00 87.31 187 LEU A N 1
ATOM 1401 C CA . LEU A 1 187 ? -11.009 -3.040 8.726 1.00 87.31 187 LEU A CA 1
ATOM 1402 C C . LEU A 1 187 ? -9.888 -3.762 7.971 1.00 87.31 187 LEU A C 1
ATOM 1404 O O . LEU A 1 187 ? -9.449 -3.265 6.934 1.00 87.31 187 LEU A O 1
ATOM 1408 N N . GLY A 1 188 ? -9.491 -4.953 8.431 1.00 84.38 188 GLY A N 1
ATOM 1409 C CA . GLY A 1 188 ? -8.499 -5.790 7.755 1.00 84.38 188 GLY A CA 1
ATOM 1410 C C . GLY A 1 188 ? -8.903 -6.116 6.316 1.00 84.38 188 GLY A C 1
ATOM 1411 O O . GLY A 1 188 ? -8.133 -5.867 5.389 1.00 84.38 188 GLY A O 1
ATOM 1412 N N . ARG A 1 189 ? -10.152 -6.555 6.103 1.00 91.06 189 ARG A N 1
ATOM 1413 C CA . ARG A 1 189 ? -10.679 -6.817 4.748 1.00 91.06 189 ARG A CA 1
ATOM 1414 C C . ARG A 1 189 ? -10.703 -5.566 3.871 1.00 91.06 189 ARG A C 1
ATOM 1416 O O . ARG A 1 189 ? -10.365 -5.634 2.693 1.00 91.06 189 ARG A O 1
ATOM 1423 N N . ARG A 1 190 ? -11.094 -4.408 4.420 1.00 85.81 190 ARG A N 1
ATOM 1424 C CA . ARG A 1 190 ? -11.079 -3.139 3.668 1.00 85.81 190 ARG A CA 1
ATOM 1425 C C . ARG A 1 190 ? -9.666 -2.746 3.251 1.00 85.81 190 ARG A C 1
ATOM 1427 O O . ARG A 1 190 ? -9.485 -2.292 2.125 1.00 85.81 190 ARG A O 1
ATOM 1434 N N . GLN A 1 191 ? -8.687 -2.921 4.134 1.00 87.25 191 GLN A N 1
ATOM 1435 C CA . GLN A 1 191 ? -7.289 -2.626 3.836 1.00 87.25 191 GLN A CA 1
ATOM 1436 C C . GLN A 1 191 ? -6.733 -3.563 2.759 1.00 87.25 191 GLN A C 1
ATOM 1438 O O . GLN A 1 191 ? -6.064 -3.098 1.841 1.00 87.25 191 GLN A O 1
ATOM 1443 N N . GLU A 1 192 ? -7.058 -4.853 2.819 1.00 90.38 192 GLU A N 1
ATOM 1444 C CA . GLU A 1 192 ? -6.685 -5.827 1.788 1.00 90.38 192 GLU A CA 1
ATOM 1445 C C . GLU A 1 192 ? -7.245 -5.444 0.409 1.00 90.38 192 GLU A C 1
ATOM 1447 O O . GLU A 1 192 ? -6.497 -5.379 -0.569 1.00 90.38 192 GLU A O 1
ATOM 1452 N N . ILE A 1 193 ? -8.535 -5.096 0.337 1.00 91.12 193 ILE A N 1
ATOM 1453 C CA . ILE A 1 193 ? -9.178 -4.641 -0.906 1.00 91.12 193 ILE A CA 1
ATOM 1454 C C . ILE A 1 193 ? -8.533 -3.345 -1.415 1.00 91.12 193 ILE A C 1
ATOM 1456 O O . ILE A 1 193 ? -8.281 -3.210 -2.611 1.00 91.12 193 ILE A O 1
ATOM 1460 N N . ALA A 1 194 ? -8.240 -2.393 -0.524 1.00 84.94 194 ALA A N 1
ATOM 1461 C CA . ALA A 1 194 ? -7.601 -1.134 -0.899 1.00 84.94 194 ALA A CA 1
ATOM 1462 C C . ALA A 1 194 ? -6.203 -1.358 -1.499 1.00 84.94 194 ALA A C 1
ATOM 1464 O O . ALA A 1 194 ? -5.916 -0.826 -2.570 1.00 84.94 194 ALA A O 1
ATOM 1465 N N . MET A 1 195 ? -5.373 -2.193 -0.862 1.00 87.56 195 MET A N 1
ATOM 1466 C CA . MET A 1 195 ? -4.045 -2.547 -1.380 1.00 87.56 195 MET A CA 1
ATOM 1467 C C . MET A 1 195 ? -4.134 -3.292 -2.717 1.00 87.56 195 MET A C 1
ATOM 1469 O O . MET A 1 195 ? -3.341 -3.033 -3.620 1.00 87.56 195 MET A O 1
ATOM 1473 N N . SER A 1 196 ? -5.113 -4.189 -2.870 1.00 89.25 196 SER A N 1
ATOM 1474 C CA . SER A 1 196 ? -5.342 -4.907 -4.127 1.00 89.25 196 SER A CA 1
ATOM 1475 C C . SER A 1 196 ? -5.711 -3.952 -5.270 1.00 89.25 196 SER A C 1
ATOM 1477 O O . SER A 1 196 ? -5.099 -4.021 -6.336 1.00 89.25 196 SER A O 1
ATOM 1479 N N . ASN A 1 197 ? -6.627 -3.007 -5.032 1.00 89.50 197 ASN A N 1
ATOM 1480 C CA . ASN A 1 197 ? -7.017 -1.995 -6.021 1.00 89.50 197 ASN A CA 1
ATOM 1481 C C . ASN A 1 197 ? -5.857 -1.060 -6.393 1.00 89.50 197 ASN A C 1
ATOM 1483 O O . ASN A 1 197 ? -5.715 -0.654 -7.548 1.00 89.50 197 ASN A O 1
ATOM 1487 N N . GLU A 1 198 ? -5.018 -0.696 -5.422 1.00 83.06 198 GLU A N 1
ATOM 1488 C CA . GLU A 1 198 ? -3.833 0.118 -5.684 1.00 83.06 198 GLU A CA 1
ATOM 1489 C C . GLU A 1 198 ? -2.822 -0.642 -6.557 1.00 83.06 198 GLU A C 1
ATOM 1491 O O . GLU A 1 198 ? -2.293 -0.086 -7.522 1.00 83.06 198 GLU A O 1
ATOM 1496 N N . ALA A 1 199 ? -2.619 -1.936 -6.290 1.00 79.50 199 ALA A N 1
ATOM 1497 C CA . ALA A 1 199 ? -1.739 -2.790 -7.082 1.00 79.50 199 ALA A CA 1
ATOM 1498 C C . ALA A 1 199 ? -2.220 -2.947 -8.535 1.00 79.50 199 ALA A C 1
ATOM 1500 O O . ALA A 1 199 ? -1.407 -2.850 -9.459 1.00 79.50 199 ALA A O 1
ATOM 1501 N N . THR A 1 200 ? -3.525 -3.141 -8.765 1.00 91.81 200 THR A N 1
ATOM 1502 C CA . THR A 1 200 ? -4.074 -3.210 -10.131 1.00 91.81 200 THR A CA 1
ATOM 1503 C C . THR A 1 200 ? -3.917 -1.879 -10.859 1.00 91.81 200 THR A C 1
ATOM 1505 O O . THR A 1 200 ? -3.505 -1.867 -12.018 1.00 91.81 200 THR A O 1
ATOM 1508 N N . ARG A 1 201 ? -4.139 -0.751 -10.171 1.00 91.62 201 ARG A N 1
ATOM 1509 C CA . ARG A 1 201 ? -3.956 0.582 -10.760 1.00 91.62 201 ARG A CA 1
ATOM 1510 C C . ARG A 1 201 ? -2.499 0.842 -11.153 1.00 91.62 201 ARG A C 1
ATOM 1512 O O . ARG A 1 201 ? -2.235 1.305 -12.259 1.00 91.62 201 ARG A O 1
ATOM 1519 N N . MET A 1 202 ? -1.541 0.491 -10.292 1.00 90.81 202 MET A N 1
ATOM 1520 C CA . MET A 1 202 ? -0.115 0.601 -10.625 1.00 90.81 202 MET A CA 1
ATOM 1521 C C . MET A 1 202 ? 0.270 -0.292 -11.812 1.00 90.81 202 MET A C 1
ATOM 1523 O O . MET A 1 202 ? 1.083 0.110 -12.645 1.00 90.81 202 MET A O 1
ATOM 1527 N N . ALA A 1 203 ? -0.315 -1.488 -11.927 1.00 87.94 203 ALA A N 1
ATOM 1528 C CA . ALA A 1 203 ? -0.068 -2.373 -13.063 1.00 87.94 203 ALA A CA 1
ATOM 1529 C C . ALA A 1 203 ? -0.532 -1.749 -14.393 1.00 87.94 203 ALA A C 1
ATOM 1531 O O . ALA A 1 203 ? 0.185 -1.841 -15.394 1.00 87.94 203 ALA A O 1
ATOM 1532 N N . GLU A 1 204 ? -1.681 -1.067 -14.398 1.00 95.38 204 GLU A N 1
ATOM 1533 C CA . GLU A 1 204 ? -2.183 -0.319 -15.558 1.00 95.38 204 GLU A CA 1
ATOM 1534 C C . GLU A 1 204 ? -1.273 0.864 -15.915 1.00 95.38 204 GLU A C 1
ATOM 1536 O O . GLU A 1 204 ? -0.903 1.034 -17.081 1.00 95.38 204 GLU A O 1
ATOM 1541 N N . GLU A 1 205 ? -0.848 1.647 -14.919 1.00 92.25 205 GLU A N 1
ATOM 1542 C CA . GLU A 1 205 ? 0.069 2.777 -15.110 1.00 92.25 205 GLU A CA 1
ATOM 1543 C C . GLU A 1 205 ? 1.417 2.310 -15.702 1.00 92.25 205 GLU A C 1
ATOM 1545 O O . GLU A 1 205 ? 1.897 2.865 -16.697 1.00 92.25 205 GLU A O 1
ATOM 1550 N N . VAL A 1 206 ? 2.001 1.229 -15.167 1.00 88.69 206 VAL A N 1
ATOM 1551 C CA . VAL A 1 206 ? 3.245 0.629 -15.689 1.00 88.69 206 VAL A CA 1
ATOM 1552 C C . VAL A 1 206 ? 3.048 0.064 -17.099 1.00 88.69 206 VAL A C 1
ATOM 1554 O O . VAL A 1 206 ? 3.933 0.203 -17.951 1.00 88.69 206 VAL A O 1
ATOM 1557 N N . GLY A 1 207 ? 1.899 -0.557 -17.374 1.00 91.00 207 GLY A N 1
ATOM 1558 C CA . GLY A 1 207 ? 1.540 -1.038 -18.708 1.00 91.00 207 GLY A CA 1
ATOM 1559 C C . GLY A 1 207 ? 1.483 0.096 -19.735 1.00 91.00 207 GLY A C 1
ATOM 1560 O O . GLY A 1 207 ? 2.115 0.007 -20.791 1.00 91.00 207 GLY A O 1
ATOM 1561 N N . SER A 1 208 ? 0.807 1.194 -19.390 1.00 93.06 208 SER A N 1
ATOM 1562 C CA . SER A 1 208 ? 0.713 2.403 -20.217 1.00 93.06 208 SER A CA 1
ATOM 1563 C C . SER A 1 208 ? 2.092 3.006 -20.513 1.00 93.06 208 SER A C 1
ATOM 1565 O O . SER A 1 208 ? 2.427 3.278 -21.670 1.00 93.06 208 SER A O 1
ATOM 1567 N N . LEU A 1 209 ? 2.960 3.112 -19.500 1.00 92.62 209 LEU A N 1
ATOM 1568 C CA . LEU A 1 209 ? 4.335 3.594 -19.678 1.00 92.62 209 LEU A CA 1
ATOM 1569 C C . LEU A 1 209 ? 5.151 2.718 -20.638 1.00 92.62 209 LEU A C 1
ATOM 1571 O O . LEU A 1 209 ? 5.893 3.241 -21.473 1.00 92.62 209 LEU A O 1
ATOM 1575 N N . ARG A 1 210 ? 5.004 1.389 -20.562 1.00 94.81 210 ARG A N 1
ATOM 1576 C CA . ARG A 1 210 ? 5.692 0.462 -21.476 1.00 94.81 210 ARG A CA 1
ATOM 1577 C C . ARG A 1 210 ? 5.243 0.646 -22.92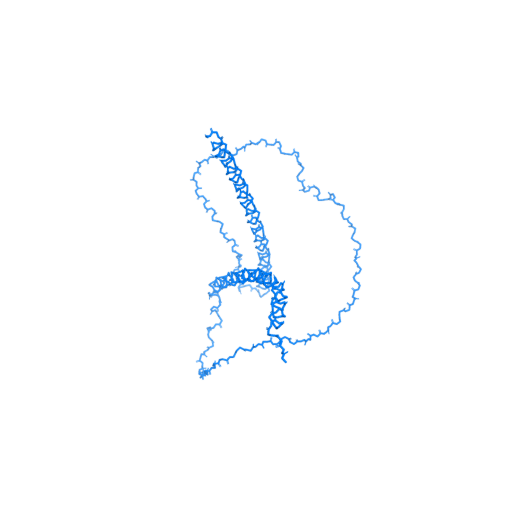1 1.00 94.81 210 ARG A C 1
ATOM 1579 O O . ARG A 1 210 ? 6.097 0.665 -23.807 1.00 94.81 210 ARG A O 1
ATOM 1586 N N . LEU A 1 211 ? 3.941 0.801 -23.157 1.00 96.69 211 LEU A N 1
ATOM 1587 C CA . LEU A 1 211 ? 3.405 1.057 -24.496 1.00 96.69 211 LEU A CA 1
ATOM 1588 C C . LEU A 1 211 ? 3.915 2.391 -25.052 1.00 96.69 211 LEU A C 1
ATOM 1590 O O . LEU A 1 211 ? 4.380 2.436 -26.191 1.00 96.69 211 LEU A O 1
ATOM 1594 N N . ASN A 1 212 ? 3.938 3.444 -24.230 1.00 95.50 212 ASN A N 1
ATOM 1595 C CA . ASN A 1 212 ? 4.485 4.746 -24.619 1.00 95.50 212 ASN A CA 1
ATOM 1596 C C . ASN A 1 212 ? 5.973 4.656 -24.991 1.00 95.50 212 ASN A C 1
ATOM 1598 O O . ASN A 1 212 ? 6.390 5.184 -26.023 1.00 95.50 212 ASN A O 1
ATOM 1602 N N . LEU A 1 213 ? 6.776 3.934 -24.203 1.00 97.00 213 LEU A N 1
ATOM 1603 C CA . LEU A 1 213 ? 8.197 3.720 -24.489 1.00 97.00 213 LEU A CA 1
ATOM 1604 C C . LEU A 1 213 ? 8.407 2.915 -25.778 1.00 97.00 213 LEU A C 1
ATOM 1606 O O . LEU A 1 213 ? 9.290 3.239 -26.576 1.00 97.00 213 LEU A O 1
ATOM 1610 N N . GLN A 1 214 ? 7.595 1.882 -26.013 1.00 98.25 214 GLN A N 1
ATOM 1611 C CA . GLN A 1 214 ? 7.633 1.130 -27.268 1.00 98.25 214 GLN A CA 1
ATOM 1612 C C . GLN A 1 214 ? 7.264 2.010 -28.468 1.00 98.25 214 GLN A C 1
ATOM 1614 O O . GLN A 1 214 ? 7.950 1.949 -29.490 1.00 98.25 214 GLN A O 1
ATOM 1619 N N . GLY A 1 215 ? 6.248 2.865 -28.332 1.00 97.19 215 GL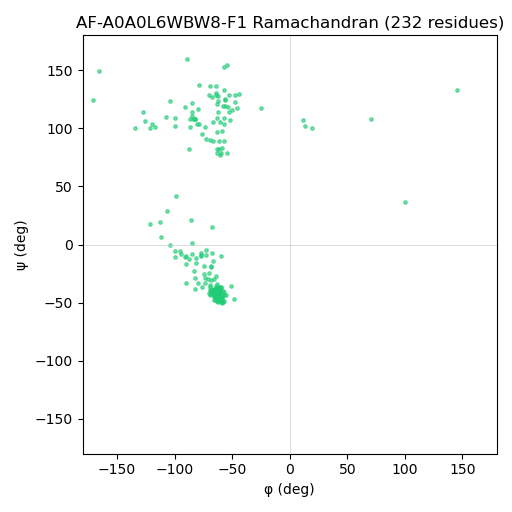Y A N 1
ATOM 1620 C CA . GLY A 1 215 ? 5.871 3.848 -29.347 1.00 97.19 215 GLY A CA 1
ATOM 1621 C C . GLY A 1 215 ? 7.016 4.808 -29.672 1.00 97.19 215 GLY A C 1
ATOM 1622 O O . GLY A 1 215 ? 7.402 4.928 -30.835 1.00 97.19 215 GLY A O 1
ATOM 1623 N N . LEU A 1 216 ? 7.636 5.404 -28.649 1.00 98.44 216 LEU A N 1
ATOM 1624 C CA . LEU A 1 216 ? 8.809 6.274 -28.803 1.00 98.44 216 LEU A CA 1
ATOM 1625 C C . LEU A 1 216 ? 9.963 5.554 -29.505 1.00 98.44 216 LEU A C 1
ATOM 1627 O O . LEU A 1 216 ? 10.580 6.097 -30.419 1.00 98.44 216 LEU A O 1
ATOM 1631 N N . ARG A 1 217 ? 10.233 4.298 -29.141 1.00 98.25 217 ARG A N 1
ATOM 1632 C CA . ARG A 1 217 ? 11.271 3.495 -29.798 1.00 98.25 217 ARG A CA 1
ATOM 1633 C C . ARG A 1 217 ? 10.982 3.289 -31.285 1.00 98.25 217 ARG A C 1
ATOM 1635 O O . ARG A 1 217 ? 11.915 3.312 -32.089 1.00 98.25 217 ARG A O 1
ATOM 1642 N N . MET A 1 218 ? 9.721 3.077 -31.658 1.00 98.50 218 MET A N 1
ATOM 1643 C CA . MET A 1 218 ? 9.337 2.965 -33.066 1.00 98.50 218 MET A CA 1
ATOM 1644 C C . MET A 1 218 ? 9.482 4.300 -33.794 1.00 98.50 218 MET A C 1
ATOM 1646 O O . MET A 1 218 ? 10.042 4.318 -34.887 1.00 98.50 218 MET A O 1
ATOM 1650 N N . GLN A 1 219 ? 9.083 5.411 -33.173 1.00 98.31 219 GLN A N 1
ATOM 1651 C CA . GLN A 1 219 ? 9.275 6.751 -33.736 1.00 98.31 219 GLN A CA 1
ATOM 1652 C C . GLN A 1 219 ? 10.758 7.054 -33.987 1.00 98.31 219 GLN A C 1
ATOM 1654 O O . GLN A 1 219 ? 11.118 7.481 -35.081 1.00 98.31 219 GLN A O 1
ATOM 1659 N N . VAL A 1 220 ? 11.635 6.746 -33.025 1.00 98.25 220 VAL A N 1
ATOM 1660 C CA . VAL A 1 220 ? 13.090 6.917 -33.173 1.00 98.25 220 VAL A CA 1
ATOM 1661 C C . VAL A 1 220 ? 13.644 6.057 -34.311 1.00 98.25 220 VAL A C 1
ATOM 1663 O O . VAL A 1 220 ? 14.465 6.535 -35.089 1.00 98.25 220 VAL A O 1
ATOM 1666 N N . ARG A 1 221 ? 13.189 4.804 -34.454 1.00 98.44 221 ARG A N 1
ATOM 1667 C CA . ARG A 1 221 ? 13.603 3.939 -35.575 1.00 98.44 221 ARG A CA 1
ATOM 1668 C C . ARG A 1 221 ? 13.192 4.510 -36.926 1.00 98.44 221 ARG A C 1
ATOM 1670 O O . ARG A 1 221 ? 14.006 4.499 -37.842 1.00 98.44 221 ARG A O 1
ATOM 1677 N N . VAL A 1 222 ? 11.956 4.990 -37.047 1.00 98.31 222 VAL A N 1
ATOM 1678 C CA . VAL A 1 222 ? 11.460 5.605 -38.286 1.00 98.31 222 VAL A CA 1
ATOM 1679 C C . VAL A 1 222 ? 12.287 6.842 -38.628 1.00 98.31 222 VAL A C 1
ATOM 1681 O O . VAL A 1 222 ? 12.769 6.946 -39.750 1.00 98.31 222 VAL A O 1
ATOM 1684 N N . LEU A 1 223 ? 12.532 7.720 -37.652 1.00 98.38 223 LEU A N 1
ATOM 1685 C CA . LEU A 1 223 ? 13.342 8.923 -37.848 1.00 98.38 223 LEU A CA 1
ATOM 1686 C C . LEU A 1 223 ? 14.780 8.586 -38.264 1.00 98.38 223 LEU A C 1
ATOM 1688 O O . LEU A 1 223 ? 15.320 9.216 -39.167 1.00 98.38 223 LEU A O 1
ATOM 1692 N N . TRP A 1 224 ? 15.391 7.569 -37.654 1.00 98.38 224 TRP A N 1
ATOM 1693 C CA . TRP A 1 224 ? 16.738 7.130 -38.019 1.00 98.38 224 TRP A CA 1
ATOM 1694 C C . TRP A 1 224 ? 16.803 6.562 -39.442 1.00 98.38 224 TRP A C 1
ATOM 1696 O O . TRP A 1 224 ? 17.749 6.845 -40.172 1.00 98.38 224 TRP A O 1
ATOM 1706 N N . LEU A 1 225 ? 15.798 5.784 -39.855 1.00 98.19 225 LEU A N 1
ATOM 1707 C CA . LEU A 1 225 ? 15.711 5.272 -41.225 1.00 98.19 225 LEU A CA 1
ATOM 1708 C C . LEU A 1 225 ? 15.516 6.402 -42.239 1.00 98.19 225 LEU A C 1
ATOM 1710 O O . LEU A 1 225 ? 16.177 6.385 -43.272 1.00 98.19 225 LEU A O 1
ATOM 1714 N N . MET A 1 226 ? 14.674 7.390 -41.922 1.00 98.06 226 MET A N 1
ATOM 1715 C CA . MET A 1 226 ? 14.497 8.586 -42.752 1.00 98.06 226 MET A CA 1
ATOM 1716 C C . MET A 1 226 ? 15.814 9.352 -42.906 1.00 98.06 226 MET A C 1
ATOM 1718 O O . MET A 1 226 ? 16.236 9.619 -44.024 1.00 98.06 226 MET A O 1
ATOM 1722 N N . LEU A 1 227 ? 16.510 9.627 -41.798 1.00 97.88 227 LEU A N 1
ATOM 1723 C CA . LEU A 1 227 ? 17.783 10.353 -41.813 1.00 97.88 227 LEU A CA 1
ATOM 1724 C C . LEU A 1 227 ? 18.883 9.593 -42.570 1.00 97.88 227 LEU A C 1
ATOM 1726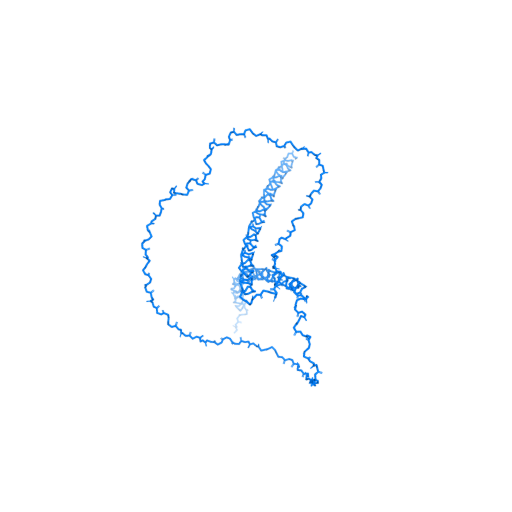 O O . LEU A 1 227 ? 19.736 10.192 -43.215 1.00 97.88 227 LEU A O 1
ATOM 1730 N N . ARG A 1 228 ? 18.862 8.258 -42.503 1.00 98.00 228 ARG A N 1
ATOM 1731 C CA . ARG A 1 228 ? 19.790 7.407 -43.252 1.00 98.00 228 ARG A CA 1
ATOM 1732 C C . ARG A 1 228 ? 19.525 7.434 -44.756 1.00 98.00 228 ARG A C 1
ATOM 1734 O O . ARG A 1 228 ? 20.475 7.306 -45.519 1.00 98.00 228 ARG A O 1
ATOM 1741 N N . GLN A 1 229 ? 18.263 7.514 -45.163 1.00 97.25 229 GLN A N 1
ATOM 1742 C CA . GLN A 1 229 ? 17.900 7.569 -46.574 1.00 97.25 229 GLN A CA 1
ATOM 1743 C C . GLN A 1 229 ? 18.300 8.914 -47.184 1.00 97.25 229 GLN A C 1
ATOM 1745 O O . GLN A 1 229 ? 18.924 8.916 -48.235 1.00 97.25 229 GLN A O 1
ATOM 1750 N N . GLU A 1 230 ? 18.080 10.010 -46.455 1.00 97.56 230 GLU A N 1
ATOM 1751 C CA . GLU A 1 230 ? 18.535 11.350 -46.850 1.00 97.56 230 GLU A CA 1
ATOM 1752 C C . GLU A 1 230 ? 20.052 11.386 -47.112 1.00 97.56 230 GLU A C 1
ATOM 1754 O O . GLU A 1 230 ? 20.494 11.896 -48.130 1.00 97.56 230 GLU A O 1
ATOM 1759 N N . LEU A 1 231 ? 20.854 10.755 -46.242 1.00 97.50 231 LEU A N 1
ATOM 1760 C CA . LEU A 1 231 ? 22.314 10.688 -46.403 1.00 97.50 231 LEU A CA 1
ATOM 1761 C C . LEU A 1 231 ? 22.768 9.831 -47.603 1.00 97.50 231 LEU A C 1
ATOM 1763 O O . LEU A 1 231 ? 23.921 9.911 -48.008 1.00 97.50 231 LEU A O 1
ATOM 1767 N N . MET A 1 232 ? 21.914 8.940 -48.114 1.00 97.00 232 MET A N 1
ATOM 1768 C CA . MET A 1 232 ? 22.239 8.102 -49.278 1.00 97.00 232 MET A CA 1
ATOM 1769 C C . MET A 1 232 ? 21.840 8.756 -50.603 1.00 97.00 232 MET A C 1
ATOM 1771 O O . MET A 1 232 ? 22.302 8.297 -51.647 1.00 97.00 232 MET A O 1
ATOM 1775 N N . ASP A 1 233 ? 20.974 9.769 -50.560 1.00 96.25 233 ASP A N 1
ATOM 1776 C CA . ASP A 1 233 ? 20.515 10.503 -51.740 1.00 96.25 233 ASP A CA 1
ATOM 1777 C C . ASP A 1 233 ? 21.417 11.723 -52.064 1.00 96.25 233 ASP A C 1
ATOM 1779 O O . ASP A 1 233 ? 21.296 12.287 -53.154 1.00 96.25 233 ASP A O 1
ATOM 1783 N N . GLU A 1 234 ? 22.343 12.094 -51.165 1.00 88.38 234 GLU A N 1
ATOM 1784 C CA . GLU A 1 234 ? 23.437 13.068 -51.386 1.00 88.38 234 GLU A CA 1
ATOM 1785 C C . GLU A 1 234 ? 24.692 12.440 -52.022 1.00 88.38 234 GLU A C 1
ATOM 1787 O O . GLU A 1 234 ? 25.267 13.086 -52.933 1.00 88.38 234 GLU A O 1
#

Foldseek 3Di:
DDDPVVVVVVVVVVVVVPPPPPPVVVVVVVVVVVVVVVVVVVVVVVVVVVVVVVVVVVVVCVVCVVVVVPPPPDPPPDDDDDDDDDDDDDDDDDDDDDDDDDDDDDDDDDPDPDDPPCPCVVVPPDPVPPPPDPPPPPPPPDDDPPPPPVPPPPLPLDPQPPVDPPVVSVVSVVVSVVSVVVVVVVVVVVVVVVVVVVVVVVVVVVVVVVVVVVVVVVVVVVVVVVVVVVVVVD

Radius of gyration: 37.63 Å; Cα contacts (8 Å, |Δi|>4): 11; chains: 1; bounding box: 117×63×102 Å